Protein AF-A0A7C2HHW6-F1 (afdb_monomer)

Structure (mmCIF, N/CA/C/O backbone):
data_AF-A0A7C2HHW6-F1
#
_entry.id   AF-A0A7C2HHW6-F1
#
loop_
_atom_site.group_PDB
_atom_site.id
_atom_site.type_symbol
_atom_site.label_atom_id
_atom_site.label_alt_id
_atom_site.label_comp_id
_atom_site.label_asym_id
_atom_site.label_entity_id
_atom_site.label_seq_id
_atom_site.pdbx_PDB_ins_code
_atom_site.Cartn_x
_atom_site.Cartn_y
_atom_site.Cartn_z
_atom_site.occupancy
_atom_site.B_iso_or_equiv
_atom_site.auth_seq_id
_atom_site.auth_comp_id
_atom_site.auth_asym_id
_atom_site.auth_atom_id
_atom_site.pdbx_PDB_model_num
ATOM 1 N N . MET A 1 1 ? -15.141 -10.286 19.494 1.00 56.47 1 MET A N 1
ATOM 2 C CA . MET A 1 1 ? -15.358 -10.214 18.028 1.00 56.47 1 MET A CA 1
ATOM 3 C C . MET A 1 1 ? -14.326 -9.339 17.309 1.00 56.47 1 MET A C 1
ATOM 5 O O . MET A 1 1 ? -13.627 -9.863 16.457 1.00 56.47 1 MET A O 1
ATOM 9 N N . VAL A 1 2 ? -14.135 -8.065 17.682 1.00 60.06 2 VAL A N 1
ATOM 10 C CA . VAL A 1 2 ? -13.159 -7.149 17.030 1.00 60.06 2 VAL A CA 1
ATOM 11 C C . VAL A 1 2 ? -11.704 -7.675 16.950 1.00 60.06 2 VAL A C 1
ATOM 13 O O . VAL A 1 2 ? -11.084 -7.502 15.901 1.00 60.06 2 VAL A O 1
ATOM 16 N N . PRO A 1 3 ? -11.143 -8.365 17.970 1.00 63.84 3 PRO A N 1
ATOM 17 C CA . PRO A 1 3 ? -9.780 -8.906 17.885 1.00 63.84 3 PRO A CA 1
ATOM 18 C C . PRO A 1 3 ? -9.613 -9.988 16.808 1.00 63.84 3 PRO A C 1
ATOM 20 O O . PRO A 1 3 ? -8.599 -10.020 16.122 1.00 63.84 3 PRO A O 1
ATOM 23 N N . ALA A 1 4 ? -10.624 -10.840 16.615 1.00 68.94 4 ALA A N 1
ATOM 24 C CA . ALA A 1 4 ? -10.582 -11.908 15.618 1.00 68.94 4 ALA A CA 1
ATOM 25 C C . ALA A 1 4 ? -10.639 -11.352 14.185 1.00 68.94 4 ALA A C 1
ATOM 27 O O . ALA A 1 4 ? -9.888 -11.798 13.325 1.00 68.94 4 ALA A O 1
ATOM 28 N N . ILE A 1 5 ? -11.469 -10.329 13.946 1.00 69.19 5 ILE A N 1
ATOM 29 C CA . ILE A 1 5 ? -11.566 -9.644 12.645 1.00 69.19 5 ILE A CA 1
ATOM 30 C C . ILE A 1 5 ? -10.237 -8.963 12.298 1.00 69.19 5 ILE A C 1
ATOM 32 O O . ILE A 1 5 ? -9.735 -9.110 11.189 1.00 69.19 5 ILE A O 1
ATOM 36 N N . ALA A 1 6 ? -9.624 -8.285 13.269 1.00 67.50 6 ALA A N 1
ATOM 37 C CA . ALA A 1 6 ? -8.304 -7.686 13.111 1.00 67.50 6 ALA A CA 1
ATOM 38 C C . ALA A 1 6 ? -7.226 -8.728 12.748 1.00 67.50 6 ALA A C 1
ATOM 40 O O . ALA A 1 6 ? -6.470 -8.535 11.798 1.00 67.50 6 ALA A O 1
ATOM 41 N N . LEU A 1 7 ? -7.176 -9.865 13.446 1.00 72.25 7 LEU A N 1
ATOM 42 C CA . LEU A 1 7 ? -6.210 -10.926 13.140 1.00 72.25 7 LEU A CA 1
ATOM 43 C C . LEU A 1 7 ? -6.440 -11.553 11.758 1.00 72.25 7 LEU A C 1
ATOM 45 O O . LEU A 1 7 ? -5.475 -11.795 11.034 1.00 72.25 7 LEU A O 1
ATOM 49 N N . LEU A 1 8 ? -7.700 -11.754 11.356 1.00 78.19 8 LEU A N 1
ATOM 50 C CA . LEU A 1 8 ? -8.052 -12.192 10.000 1.00 78.19 8 LEU A CA 1
ATOM 51 C C . LEU A 1 8 ? -7.567 -11.195 8.942 1.00 78.19 8 LEU A C 1
ATOM 53 O O . LEU A 1 8 ? -7.078 -11.596 7.885 1.00 78.19 8 LEU A O 1
ATOM 57 N N . PHE A 1 9 ? -7.654 -9.901 9.242 1.00 75.62 9 PHE A N 1
ATOM 58 C CA . PHE A 1 9 ? -7.186 -8.838 8.363 1.00 75.62 9 PHE A CA 1
ATOM 59 C C . PHE A 1 9 ? -5.655 -8.855 8.227 1.00 75.62 9 PHE A C 1
ATOM 61 O O . PHE A 1 9 ? -5.123 -8.903 7.116 1.00 75.62 9 PHE A O 1
ATOM 68 N N . ALA A 1 10 ? -4.921 -8.938 9.339 1.00 73.94 10 ALA A N 1
ATOM 69 C CA . ALA A 1 10 ? -3.469 -9.118 9.284 1.00 73.94 10 ALA A CA 1
ATOM 70 C C . ALA A 1 10 ? -3.083 -10.378 8.491 1.00 73.94 10 ALA A C 1
ATOM 72 O O . ALA A 1 10 ? -2.209 -10.322 7.623 1.00 73.94 10 ALA A O 1
ATOM 73 N N . PHE A 1 11 ? -3.775 -11.496 8.725 1.00 83.94 11 PHE A N 1
ATOM 74 C CA . PHE A 1 11 ? -3.531 -12.739 8.001 1.00 83.94 11 PHE A CA 1
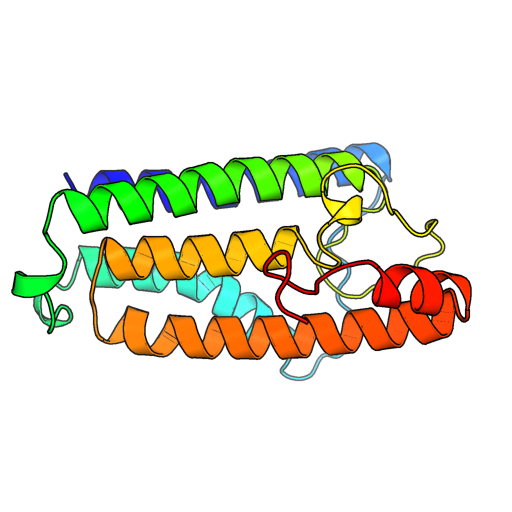ATOM 75 C C . PHE A 1 11 ? -3.748 -12.586 6.492 1.00 83.94 11 PHE A C 1
ATOM 77 O O . PHE A 1 11 ? -2.885 -12.995 5.720 1.00 83.94 11 PHE A O 1
ATOM 84 N N . GLY A 1 12 ? -4.846 -11.959 6.055 1.00 83.19 12 GLY A N 1
ATOM 85 C CA . GLY A 1 12 ? -5.140 -11.744 4.635 1.00 83.19 12 GLY A CA 1
ATOM 86 C C . GLY A 1 12 ? -4.041 -10.960 3.911 1.00 83.19 12 GLY A C 1
ATOM 87 O O . GLY A 1 12 ? -3.566 -11.386 2.855 1.00 83.19 12 GLY A O 1
ATOM 88 N N . PHE A 1 13 ? -3.574 -9.867 4.519 1.00 82.62 13 PHE A N 1
ATOM 89 C CA . PHE A 1 13 ? -2.465 -9.060 4.005 1.00 82.62 13 PHE A CA 1
ATOM 90 C C . PHE A 1 13 ? -1.170 -9.874 3.829 1.00 82.62 13 PHE A C 1
ATOM 92 O O . PHE A 1 13 ? -0.549 -9.869 2.754 1.00 82.62 13 PHE A O 1
ATOM 99 N N . TYR A 1 14 ? -0.756 -10.601 4.874 1.00 84.44 14 TYR A N 1
ATOM 100 C CA . TYR A 1 14 ? 0.468 -11.403 4.825 1.00 84.44 14 TYR A CA 1
ATOM 101 C C . TYR A 1 14 ? 0.329 -12.600 3.893 1.00 84.44 14 TYR A C 1
ATOM 103 O O . TYR A 1 14 ? 1.268 -12.904 3.161 1.00 84.44 14 TYR A O 1
ATOM 111 N N . ALA A 1 15 ? -0.837 -13.243 3.850 1.00 88.75 15 ALA A N 1
ATOM 112 C CA . ALA A 1 15 ? -1.102 -14.360 2.955 1.00 88.75 15 ALA A CA 1
ATOM 113 C C . ALA A 1 15 ? -0.949 -13.943 1.487 1.00 88.75 15 ALA A C 1
ATOM 115 O O . ALA A 1 15 ? -0.274 -14.644 0.728 1.00 88.75 15 ALA A O 1
ATOM 116 N N . VAL A 1 16 ? -1.499 -12.787 1.087 1.00 89.62 16 VAL A N 1
ATOM 117 C CA . VAL A 1 16 ? -1.325 -12.243 -0.272 1.00 89.62 16 VAL A CA 1
ATOM 118 C C . VAL A 1 16 ? 0.149 -11.955 -0.553 1.00 89.62 16 VAL A C 1
ATOM 120 O O . VAL A 1 16 ? 0.673 -12.400 -1.574 1.00 89.62 16 VAL A O 1
ATOM 123 N N . THR A 1 17 ? 0.840 -11.283 0.370 1.00 86.81 17 THR A N 1
ATOM 124 C CA . THR A 1 17 ? 2.249 -10.889 0.200 1.00 86.81 17 THR A CA 1
ATOM 125 C C . THR A 1 17 ? 3.184 -12.100 0.114 1.00 86.81 17 THR A C 1
ATOM 127 O O . THR A 1 17 ? 4.000 -12.203 -0.800 1.00 86.81 17 THR A O 1
ATOM 130 N N . VAL A 1 18 ? 3.044 -13.069 1.020 1.00 89.44 18 VAL A N 1
ATOM 131 C CA . VAL A 1 18 ? 3.853 -14.297 1.033 1.00 89.44 18 VAL A CA 1
ATOM 132 C C . VAL A 1 18 ? 3.567 -15.147 -0.203 1.00 89.44 18 VAL A C 1
ATOM 134 O O . VAL A 1 18 ? 4.500 -15.661 -0.825 1.00 89.44 18 VAL A O 1
ATOM 137 N N . SER A 1 19 ? 2.298 -15.268 -0.604 1.00 90.62 19 SER A N 1
ATOM 138 C CA . SER A 1 19 ? 1.920 -15.990 -1.826 1.00 90.62 19 SER A CA 1
ATOM 139 C C . SER A 1 19 ? 2.508 -15.331 -3.072 1.00 90.62 19 SER A C 1
ATOM 141 O O . SER A 1 19 ? 3.007 -16.030 -3.953 1.00 90.62 19 SER A O 1
ATOM 143 N N . ALA A 1 20 ? 2.512 -13.996 -3.123 1.00 90.12 20 ALA A N 1
ATOM 144 C CA . ALA A 1 20 ? 3.130 -13.220 -4.190 1.00 90.12 20 ALA A CA 1
ATOM 145 C C . ALA A 1 20 ? 4.635 -13.477 -4.282 1.00 90.12 20 ALA A C 1
ATOM 147 O O . ALA A 1 20 ? 5.128 -13.856 -5.340 1.00 90.12 20 ALA A O 1
ATOM 148 N N . VAL A 1 21 ? 5.350 -13.363 -3.159 1.00 89.62 21 VAL A N 1
ATOM 149 C CA . VAL A 1 21 ? 6.797 -13.608 -3.096 1.00 89.62 21 VAL A CA 1
ATOM 150 C C . VAL A 1 21 ? 7.130 -15.031 -3.544 1.00 89.62 21 VAL A C 1
ATOM 152 O O . VAL A 1 21 ? 8.026 -15.224 -4.367 1.00 89.62 21 VAL A O 1
ATOM 155 N N . ARG A 1 22 ? 6.388 -16.037 -3.057 1.00 90.88 22 ARG A N 1
ATOM 156 C CA . ARG A 1 22 ? 6.578 -17.442 -3.454 1.00 90.88 22 ARG A CA 1
ATOM 157 C C . ARG A 1 22 ? 6.319 -17.650 -4.945 1.00 90.88 22 ARG A C 1
ATOM 159 O O . ARG A 1 22 ? 7.116 -18.312 -5.606 1.00 90.88 22 ARG A O 1
ATOM 166 N N . ARG A 1 23 ? 5.229 -17.087 -5.476 1.00 93.06 23 ARG A N 1
ATOM 167 C CA . ARG A 1 23 ? 4.877 -17.175 -6.899 1.00 93.06 23 ARG A CA 1
ATOM 168 C C . ARG A 1 23 ? 5.948 -16.523 -7.765 1.00 93.06 23 ARG A C 1
ATOM 170 O O . ARG A 1 23 ? 6.453 -17.172 -8.671 1.00 93.06 23 ARG A O 1
ATOM 177 N N . THR A 1 24 ? 6.321 -15.280 -7.479 1.00 89.06 24 THR A N 1
ATOM 178 C CA . THR A 1 24 ? 7.305 -14.562 -8.290 1.00 89.06 24 THR A CA 1
ATOM 179 C C . THR A 1 24 ? 8.665 -15.243 -8.219 1.00 89.06 24 THR A C 1
ATOM 181 O O . THR A 1 24 ? 9.258 -15.464 -9.267 1.00 89.06 24 THR A O 1
ATOM 184 N N . ARG A 1 25 ? 9.107 -15.713 -7.041 1.00 90.50 25 ARG A N 1
ATOM 185 C CA . ARG A 1 25 ? 10.345 -16.504 -6.912 1.00 90.50 25 ARG A CA 1
ATOM 186 C C . ARG A 1 25 ? 10.348 -17.750 -7.804 1.00 90.50 25 ARG A C 1
ATOM 188 O O . ARG A 1 25 ? 11.375 -18.050 -8.401 1.00 90.50 25 ARG A O 1
ATOM 195 N N . ARG A 1 26 ? 9.212 -18.453 -7.920 1.00 91.75 26 ARG A N 1
ATOM 196 C CA . ARG A 1 26 ? 9.063 -19.599 -8.838 1.00 91.75 26 ARG A CA 1
ATOM 197 C C . ARG A 1 26 ? 9.134 -19.189 -10.313 1.00 91.75 26 ARG A C 1
ATOM 199 O O . ARG A 1 26 ? 9.642 -19.962 -11.109 1.00 91.75 26 ARG A O 1
ATOM 206 N N . LEU A 1 27 ? 8.643 -17.999 -10.668 1.00 89.56 27 LEU A N 1
ATOM 207 C CA . LEU A 1 27 ? 8.648 -17.495 -12.047 1.00 89.56 27 LEU A CA 1
ATOM 208 C C . LEU A 1 27 ? 10.022 -16.977 -12.495 1.00 89.56 27 LEU A C 1
ATOM 210 O O . LEU A 1 27 ? 10.389 -17.177 -13.645 1.00 89.56 27 LEU A O 1
ATOM 214 N N . ILE A 1 28 ? 10.763 -16.298 -11.611 1.00 88.56 28 ILE A N 1
ATOM 215 C CA . ILE A 1 28 ? 12.014 -15.603 -11.974 1.00 88.56 28 ILE A CA 1
ATOM 216 C C . ILE A 1 28 ? 13.290 -16.320 -11.508 1.00 88.56 28 ILE A C 1
ATOM 218 O O . ILE A 1 28 ? 14.386 -15.850 -11.797 1.00 88.56 28 ILE A O 1
ATOM 222 N N . GLY A 1 29 ? 13.179 -17.397 -10.721 1.00 88.56 29 GLY A N 1
ATOM 223 C CA . GLY A 1 29 ? 14.321 -18.173 -10.212 1.00 88.56 29 GLY A CA 1
ATOM 224 C C . GLY A 1 29 ? 15.165 -17.489 -9.123 1.00 88.56 29 GLY A C 1
ATOM 225 O O . GLY A 1 29 ? 16.094 -18.092 -8.596 1.00 88.56 29 GLY A O 1
ATOM 226 N N . ARG A 1 30 ? 14.840 -16.250 -8.734 1.00 86.69 30 ARG A N 1
ATOM 227 C CA . ARG A 1 30 ? 15.539 -15.454 -7.706 1.00 86.69 30 ARG A CA 1
ATOM 228 C C . ARG A 1 30 ? 14.568 -14.784 -6.733 1.00 86.69 30 ARG A C 1
ATOM 230 O O . ARG A 1 30 ? 13.357 -14.787 -6.948 1.00 86.69 30 ARG A O 1
ATOM 237 N N . SER A 1 31 ? 15.086 -14.220 -5.640 1.00 85.31 31 SER A N 1
ATOM 238 C CA . SER A 1 31 ? 14.258 -13.477 -4.682 1.00 85.31 31 SER A CA 1
ATOM 239 C C . SER A 1 31 ? 13.668 -12.215 -5.335 1.00 85.31 31 SER A C 1
ATOM 241 O O . SER A 1 31 ? 14.438 -11.406 -5.853 1.00 85.31 31 SER A O 1
ATOM 243 N N . PRO A 1 32 ? 12.336 -12.004 -5.295 1.00 83.88 32 PRO A N 1
ATOM 244 C CA . PRO A 1 32 ? 11.723 -10.745 -5.729 1.00 83.88 32 PRO A CA 1
ATOM 245 C C . PRO A 1 32 ? 11.907 -9.627 -4.696 1.00 83.88 32 PRO A C 1
ATOM 247 O O . PRO A 1 32 ? 11.592 -8.470 -4.958 1.00 83.88 32 PRO A O 1
ATOM 250 N N . ILE A 1 33 ? 12.398 -9.965 -3.507 1.00 83.75 33 ILE A N 1
ATOM 251 C CA . ILE A 1 33 ? 12.755 -8.997 -2.483 1.00 83.75 33 ILE A CA 1
ATOM 252 C C . ILE A 1 33 ? 14.121 -8.440 -2.870 1.00 83.75 33 ILE A C 1
ATOM 254 O O . ILE A 1 33 ? 15.135 -9.121 -2.704 1.00 83.75 33 ILE A O 1
ATOM 258 N N . VAL A 1 34 ? 14.114 -7.238 -3.440 1.00 76.19 34 VAL A N 1
ATOM 259 C CA . VAL A 1 34 ? 15.315 -6.537 -3.883 1.00 76.19 34 VAL A CA 1
ATOM 260 C C . VAL A 1 34 ? 15.428 -5.273 -3.064 1.00 76.19 34 VAL A C 1
ATOM 262 O O . VAL A 1 34 ? 14.799 -4.254 -3.334 1.00 76.19 34 VAL A O 1
ATOM 265 N N . PHE A 1 35 ? 16.244 -5.372 -2.028 1.00 64.25 35 PHE A N 1
ATOM 266 C CA . PHE A 1 35 ? 16.708 -4.205 -1.314 1.00 64.25 35 PHE A CA 1
ATOM 267 C C . PHE A 1 35 ? 17.968 -3.728 -2.023 1.00 64.25 35 PHE A C 1
ATOM 269 O O . PHE A 1 35 ? 18.903 -4.509 -2.212 1.00 64.25 35 PHE A O 1
ATOM 276 N N . VAL A 1 36 ? 18.005 -2.454 -2.419 1.00 54.31 36 VAL A N 1
ATOM 277 C CA . VAL A 1 36 ? 19.294 -1.804 -2.669 1.00 54.31 36 VAL A CA 1
ATOM 278 C C . VAL A 1 36 ? 20.148 -2.058 -1.422 1.00 54.31 36 VAL A C 1
ATOM 280 O O . VAL A 1 36 ? 19.628 -1.880 -0.316 1.00 54.31 36 VAL A O 1
ATOM 283 N N . PRO A 1 37 ? 21.421 -2.471 -1.543 1.00 47.81 37 PRO A N 1
ATOM 284 C CA . PRO A 1 37 ? 22.328 -2.548 -0.409 1.00 47.81 37 PRO A CA 1
ATOM 285 C C . PRO A 1 37 ? 22.702 -1.131 0.061 1.00 47.81 37 PRO A C 1
ATOM 287 O O . PRO A 1 37 ? 23.863 -0.747 0.082 1.00 47.81 37 PRO A O 1
ATOM 290 N N . SER A 1 38 ? 21.723 -0.315 0.452 1.00 46.47 38 SER A N 1
ATOM 291 C CA . SER A 1 38 ? 21.961 0.773 1.384 1.00 46.47 38 SER A CA 1
ATOM 292 C C . SER A 1 38 ? 21.838 0.163 2.778 1.00 46.47 38 SER A C 1
ATOM 294 O O . SER A 1 38 ? 20.771 0.098 3.383 1.00 46.47 38 SER A O 1
ATOM 296 N N . GLY A 1 39 ? 22.958 -0.315 3.320 1.00 48.66 39 GLY A N 1
ATOM 297 C CA . GLY A 1 39 ? 23.056 -0.780 4.710 1.00 48.66 39 GLY A CA 1
ATOM 298 C C . GLY A 1 39 ? 22.697 0.277 5.774 1.00 48.66 39 GLY A C 1
ATOM 299 O O . GLY A 1 39 ? 22.892 0.038 6.962 1.00 48.66 39 GLY A O 1
ATOM 300 N N . GLY A 1 40 ? 22.170 1.441 5.391 1.00 67.81 40 GLY A N 1
ATOM 301 C CA . GLY A 1 40 ? 21.826 2.549 6.268 1.00 67.81 40 GLY A CA 1
ATOM 302 C C . GLY A 1 40 ? 20.317 2.714 6.389 1.00 67.81 40 GLY A C 1
ATOM 303 O O . GLY A 1 40 ? 19.670 3.118 5.437 1.00 67.81 40 GLY A O 1
ATOM 304 N N . VAL A 1 41 ? 19.779 2.440 7.580 1.00 67.19 41 VAL A N 1
ATOM 305 C CA . VAL A 1 41 ? 18.532 2.996 8.156 1.00 67.19 41 VAL A CA 1
ATOM 306 C C . VAL A 1 41 ? 17.210 2.785 7.390 1.00 67.19 41 VAL A C 1
ATOM 308 O O . VAL A 1 41 ? 16.268 2.268 7.985 1.00 67.19 41 VAL A O 1
ATOM 311 N N . GLU A 1 42 ? 17.093 3.122 6.107 1.00 67.75 42 GLU A N 1
ATOM 312 C CA . GLU A 1 42 ? 15.846 3.064 5.327 1.00 67.75 42 GLU A CA 1
ATOM 313 C C . GLU A 1 42 ? 15.264 1.649 5.213 1.00 67.75 42 GLU A C 1
ATOM 315 O O . GLU A 1 42 ? 14.046 1.458 5.313 1.00 67.75 42 GLU A O 1
ATOM 320 N N . MET A 1 43 ? 16.130 0.643 5.047 1.00 64.25 43 MET A N 1
ATOM 321 C CA . MET A 1 43 ? 15.725 -0.765 5.022 1.00 64.25 43 MET A CA 1
ATOM 322 C C . MET A 1 43 ? 15.164 -1.197 6.379 1.00 64.25 43 MET A C 1
ATOM 324 O O . MET A 1 43 ? 14.081 -1.781 6.450 1.00 64.25 43 MET A O 1
ATOM 328 N N . LYS A 1 44 ? 15.874 -0.859 7.463 1.00 69.94 44 LYS A N 1
ATOM 329 C CA . LYS A 1 44 ? 15.444 -1.158 8.835 1.00 69.94 44 LYS A CA 1
ATOM 330 C C . LYS A 1 44 ? 14.120 -0.464 9.145 1.00 69.94 44 LYS A C 1
ATOM 332 O O . LYS A 1 44 ? 13.240 -1.093 9.715 1.00 69.94 44 LYS A O 1
ATOM 337 N N . LEU A 1 45 ? 13.946 0.780 8.699 1.00 73.00 45 LEU A N 1
ATOM 338 C CA . LEU A 1 45 ? 12.720 1.552 8.884 1.00 73.00 45 LEU A CA 1
ATOM 339 C C . LEU A 1 45 ? 11.532 0.953 8.119 1.00 73.00 45 LEU A C 1
ATOM 341 O O . LEU A 1 45 ? 10.438 0.842 8.664 1.00 73.00 45 LEU A O 1
ATOM 345 N N . SER A 1 46 ? 11.742 0.526 6.872 1.00 68.31 46 SER A N 1
ATOM 346 C CA . SER A 1 46 ? 10.677 -0.068 6.049 1.00 68.31 46 SER A CA 1
ATOM 347 C C . SER A 1 46 ? 10.242 -1.433 6.589 1.00 68.31 46 SER A C 1
ATOM 349 O O . SER A 1 46 ? 9.045 -1.700 6.697 1.00 68.31 46 SER A O 1
ATOM 351 N N . ALA A 1 47 ? 11.203 -2.270 6.995 1.00 70.06 47 ALA A N 1
ATOM 352 C CA . ALA A 1 47 ? 10.921 -3.538 7.662 1.00 70.06 47 ALA A CA 1
ATOM 353 C C . ALA A 1 47 ? 10.239 -3.321 9.022 1.00 70.06 47 ALA A C 1
ATOM 355 O O . ALA A 1 47 ? 9.248 -3.983 9.319 1.00 70.06 47 ALA A O 1
ATOM 356 N N . ALA A 1 48 ? 10.715 -2.356 9.816 1.00 76.44 48 ALA A N 1
ATOM 357 C CA . ALA A 1 48 ? 10.115 -2.007 11.098 1.00 76.44 48 ALA A CA 1
ATOM 358 C C . ALA A 1 48 ? 8.661 -1.559 10.937 1.00 76.44 48 ALA A C 1
ATOM 360 O O . ALA A 1 48 ? 7.821 -2.021 11.693 1.00 76.44 48 ALA A O 1
ATOM 361 N N . LEU A 1 49 ? 8.329 -0.736 9.938 1.00 73.06 49 LEU A N 1
ATOM 362 C CA . LEU A 1 49 ? 6.948 -0.301 9.701 1.00 73.06 49 LEU A CA 1
ATOM 363 C C . LEU A 1 49 ? 6.050 -1.435 9.186 1.00 73.06 49 LEU A C 1
ATOM 365 O O . LEU A 1 49 ? 4.918 -1.567 9.650 1.00 73.06 49 LEU A O 1
ATOM 369 N N . MET A 1 50 ? 6.566 -2.302 8.306 1.00 70.62 50 MET A N 1
ATOM 370 C CA . MET A 1 50 ? 5.853 -3.516 7.892 1.00 70.62 50 MET A CA 1
ATOM 371 C C . MET A 1 50 ? 5.557 -4.445 9.074 1.00 70.62 50 MET A C 1
ATOM 373 O O . MET A 1 50 ? 4.490 -5.047 9.108 1.00 70.62 50 MET A O 1
ATOM 377 N N . LEU A 1 51 ? 6.478 -4.566 10.034 1.00 75.75 51 LEU A N 1
ATOM 378 C CA . LEU A 1 51 ? 6.289 -5.353 11.258 1.00 75.75 51 LEU A CA 1
ATOM 379 C C . LEU A 1 51 ? 5.492 -4.596 12.333 1.00 75.75 51 LEU A C 1
ATOM 381 O O . LEU A 1 51 ? 4.841 -5.221 13.168 1.00 75.75 51 LEU A O 1
ATOM 385 N N . ALA A 1 52 ? 5.487 -3.263 12.295 1.00 79.88 52 ALA A N 1
ATOM 386 C CA . ALA A 1 52 ? 4.733 -2.431 13.222 1.00 79.88 52 ALA A CA 1
ATOM 387 C C . ALA A 1 52 ? 3.229 -2.619 13.030 1.00 79.88 52 ALA A C 1
ATOM 389 O O . ALA A 1 52 ? 2.502 -2.589 14.012 1.00 79.88 52 ALA A O 1
ATOM 390 N N . PHE A 1 53 ? 2.752 -2.866 11.805 1.00 81.06 53 PHE A N 1
ATOM 391 C CA . PHE A 1 53 ? 1.328 -3.103 11.555 1.00 81.06 53 PHE A CA 1
ATOM 392 C C . PHE A 1 53 ? 0.749 -4.263 12.394 1.00 81.06 53 PHE A C 1
ATOM 394 O O . PHE A 1 53 ? -0.147 -4.005 13.200 1.00 81.06 53 PHE A O 1
ATOM 401 N N . PRO A 1 54 ? 1.245 -5.515 12.306 1.00 77.56 54 PRO A N 1
ATOM 402 C CA . PRO A 1 54 ? 0.738 -6.604 13.138 1.00 77.56 54 PRO A CA 1
ATOM 403 C C . PRO A 1 54 ? 1.088 -6.420 14.614 1.00 77.56 54 PRO A C 1
ATOM 405 O O . PRO A 1 54 ? 0.280 -6.786 15.461 1.00 77.56 54 PRO A O 1
ATOM 408 N N . ALA A 1 55 ? 2.249 -5.842 14.943 1.00 82.19 55 ALA A N 1
ATOM 409 C CA . ALA A 1 55 ? 2.640 -5.620 16.333 1.00 82.19 55 ALA A CA 1
ATOM 410 C C . ALA A 1 55 ? 1.695 -4.634 17.035 1.00 82.19 55 ALA A C 1
ATOM 412 O O . ALA A 1 55 ? 1.208 -4.923 18.124 1.00 82.19 55 ALA A O 1
ATOM 413 N N . VAL A 1 56 ? 1.372 -3.508 16.391 1.00 82.62 56 VAL A N 1
ATOM 414 C CA . VAL A 1 56 ? 0.418 -2.513 16.902 1.00 82.62 56 VAL A CA 1
ATOM 415 C C . VAL A 1 56 ? -0.994 -3.080 16.934 1.00 82.62 56 VAL A C 1
ATOM 417 O O . VAL A 1 56 ? -1.728 -2.799 17.881 1.00 82.62 56 VAL A O 1
ATOM 420 N N . LEU A 1 57 ? -1.369 -3.908 15.957 1.00 79.19 57 LEU A N 1
ATOM 421 C CA . LEU A 1 57 ? -2.662 -4.585 15.954 1.00 79.19 57 LEU A CA 1
ATOM 422 C C . LEU A 1 57 ? -2.799 -5.534 17.150 1.00 79.19 57 LEU A C 1
ATOM 424 O O . LEU A 1 57 ? -3.774 -5.456 17.891 1.00 79.19 57 LEU A O 1
ATOM 428 N N . VAL A 1 58 ? -1.795 -6.379 17.399 1.00 79.06 58 VAL A N 1
ATOM 429 C CA . VAL A 1 58 ? -1.771 -7.288 18.553 1.00 79.06 58 VAL A CA 1
ATOM 430 C C . VAL A 1 58 ? -1.711 -6.499 19.864 1.00 79.06 58 VAL A C 1
ATOM 432 O O . VAL A 1 58 ? -2.544 -6.719 20.742 1.00 79.06 58 VAL A O 1
ATOM 435 N N . ALA A 1 59 ? -0.816 -5.518 19.992 1.00 79.12 59 ALA A N 1
ATOM 436 C CA . ALA A 1 59 ? -0.718 -4.678 21.187 1.00 79.12 59 ALA A CA 1
ATOM 437 C C . ALA A 1 59 ? -2.038 -3.950 21.484 1.00 79.12 59 ALA A C 1
ATOM 439 O O . ALA A 1 59 ? -2.516 -3.970 22.614 1.00 79.12 59 ALA A O 1
ATOM 440 N N . SER A 1 60 ? -2.692 -3.394 20.460 1.00 74.88 60 SER A N 1
ATOM 441 C CA . SER A 1 60 ? -3.999 -2.743 20.598 1.00 74.88 60 SER A CA 1
ATOM 442 C C . SER A 1 60 ? -5.107 -3.740 20.964 1.00 74.88 60 SER A C 1
ATOM 444 O O . SER A 1 60 ? -6.059 -3.356 21.650 1.00 74.88 60 SER A O 1
ATOM 446 N N . THR A 1 61 ? -5.005 -5.022 20.575 1.00 73.94 61 THR A N 1
ATOM 447 C CA . THR A 1 61 ? -5.922 -6.072 21.061 1.00 73.94 61 THR A CA 1
ATOM 448 C C . THR A 1 61 ? -5.709 -6.429 22.529 1.00 73.94 61 THR A C 1
ATOM 450 O O . THR A 1 61 ? -6.705 -6.569 23.239 1.00 73.94 61 THR A O 1
ATOM 453 N N . LEU A 1 62 ? -4.451 -6.539 22.968 1.00 76.00 62 LEU A N 1
ATOM 454 C CA . LEU A 1 62 ? -4.063 -7.045 24.288 1.00 76.00 62 LEU A CA 1
ATOM 455 C C . LEU A 1 62 ? -4.037 -5.972 25.385 1.00 76.00 62 LEU A C 1
ATOM 457 O O . LEU A 1 62 ? -4.181 -6.318 26.551 1.00 76.00 62 LEU A O 1
ATOM 461 N N . LEU A 1 63 ? -3.871 -4.694 25.026 1.00 74.88 63 LEU A N 1
ATOM 462 C CA . LEU A 1 63 ? -3.783 -3.565 25.957 1.00 74.88 63 LEU A CA 1
ATOM 463 C C . LEU A 1 63 ? -4.983 -2.617 25.750 1.00 74.88 63 LEU A C 1
ATOM 465 O O . LEU A 1 63 ? -4.909 -1.676 24.951 1.00 74.88 63 LEU A O 1
ATOM 469 N N . PRO A 1 64 ? -6.124 -2.848 26.432 1.00 64.94 64 PRO A N 1
ATOM 470 C CA . PRO A 1 64 ? -7.339 -2.053 26.247 1.00 64.94 64 PRO A CA 1
ATOM 471 C C . PRO A 1 64 ? -7.166 -0.584 26.654 1.00 64.94 64 PRO A C 1
ATOM 473 O O . PRO A 1 64 ? -7.828 0.276 26.073 1.00 64.94 64 PRO A O 1
ATOM 476 N N . GLU A 1 65 ? -6.253 -0.312 27.592 1.00 63.28 65 GLU A N 1
ATOM 477 C CA . GLU A 1 65 ? -5.941 1.012 28.155 1.00 63.28 65 GLU A CA 1
ATOM 478 C C . GLU A 1 65 ? -5.357 1.998 27.131 1.00 63.28 65 GLU A C 1
ATOM 480 O O . GLU A 1 65 ? -5.345 3.205 27.343 1.00 63.28 65 GLU A O 1
ATOM 485 N N . VAL A 1 66 ? -4.892 1.512 25.975 1.00 61.66 66 VAL A N 1
ATOM 486 C CA . VAL A 1 66 ? -4.302 2.348 24.911 1.00 61.66 66 VAL A CA 1
ATOM 487 C C . VAL A 1 66 ? -5.362 2.836 23.907 1.00 61.66 66 VAL A C 1
ATOM 489 O O . VAL A 1 66 ? -5.063 3.523 22.926 1.00 61.66 66 VAL A O 1
ATOM 492 N N . ARG A 1 67 ? -6.641 2.514 24.148 1.00 62.69 67 ARG A N 1
ATOM 493 C CA . ARG A 1 67 ? -7.772 2.820 23.259 1.00 62.69 67 ARG A CA 1
ATOM 494 C C . ARG A 1 67 ? -8.554 4.061 23.706 1.00 62.69 67 ARG A C 1
ATOM 496 O O . ARG A 1 67 ? -9.737 3.978 24.034 1.00 62.69 67 ARG A O 1
ATOM 503 N N . TRP A 1 68 ? -7.899 5.219 23.680 1.00 61.69 68 TRP A N 1
ATOM 504 C CA . TRP A 1 68 ? -8.404 6.493 24.221 1.00 61.69 68 TRP A CA 1
ATOM 505 C C . TRP A 1 68 ? -9.613 7.080 23.445 1.00 61.69 68 TRP A C 1
ATOM 507 O O . TRP A 1 68 ? -10.140 8.118 23.825 1.00 61.69 68 TRP A O 1
ATOM 517 N N . PHE A 1 69 ? -10.112 6.395 22.401 1.00 59.50 69 PHE A N 1
ATOM 518 C CA . PHE A 1 69 ? -11.208 6.843 21.522 1.00 59.50 69 PHE A CA 1
ATOM 519 C C . PHE A 1 69 ? -12.373 5.833 21.378 1.00 59.50 69 PHE A C 1
ATOM 521 O O . PHE A 1 69 ? -13.191 5.943 20.460 1.00 59.50 69 PHE A O 1
ATOM 528 N N . ARG A 1 70 ? -12.468 4.823 22.262 1.00 58.59 70 ARG A N 1
ATOM 529 C CA . ARG A 1 70 ? -13.455 3.719 22.155 1.00 58.59 70 ARG A CA 1
ATOM 530 C C . ARG A 1 70 ? -14.925 4.125 21.945 1.00 58.59 70 ARG A C 1
ATOM 532 O O . ARG A 1 70 ? -15.560 3.447 21.143 1.00 58.59 70 ARG A O 1
ATOM 539 N N . PRO A 1 71 ? -15.495 5.152 22.603 1.00 57.56 71 PRO A N 1
ATOM 540 C CA . PRO A 1 71 ? -16.946 5.360 22.546 1.00 57.56 71 PRO A CA 1
ATOM 541 C C . PRO A 1 71 ? -17.465 5.842 21.181 1.00 57.56 71 PRO A C 1
ATOM 543 O O . PRO A 1 71 ? -18.597 5.541 20.823 1.00 57.56 71 PRO A O 1
ATOM 546 N N . VAL A 1 72 ? -16.650 6.561 20.397 1.00 57.34 72 VAL A N 1
ATOM 547 C CA . VAL A 1 72 ? -17.105 7.250 19.167 1.00 57.34 72 VAL A CA 1
ATOM 548 C C . VAL A 1 72 ? -16.967 6.377 17.913 1.00 57.34 72 VAL A C 1
ATOM 550 O O . VAL A 1 72 ? -17.800 6.437 17.012 1.00 57.34 72 VAL A O 1
ATOM 553 N N . MET A 1 73 ? -15.939 5.527 17.849 1.00 59.94 73 MET A N 1
ATOM 554 C CA . MET A 1 73 ? -15.599 4.752 16.644 1.00 59.94 73 MET A CA 1
ATOM 555 C C . MET A 1 73 ? -16.096 3.293 16.658 1.00 59.94 73 MET A C 1
ATOM 557 O O . MET A 1 73 ? -15.829 2.544 15.726 1.00 59.94 73 MET A O 1
ATOM 561 N N . GLN A 1 74 ? -16.869 2.877 17.669 1.00 67.00 74 GLN A N 1
ATOM 562 C CA . GLN A 1 74 ? -17.487 1.539 17.728 1.00 67.00 74 GLN A CA 1
ATOM 563 C C . GLN A 1 74 ? -18.864 1.448 17.046 1.00 67.00 74 GLN A C 1
ATOM 565 O O . GLN A 1 74 ? -19.577 0.460 17.224 1.00 67.00 74 GLN A O 1
ATOM 570 N N . SER A 1 75 ? -19.255 2.447 16.249 1.00 79.25 75 SER A N 1
ATOM 571 C CA . SER A 1 75 ? -20.520 2.375 15.519 1.00 79.25 75 SER A CA 1
ATOM 572 C C . SER A 1 75 ? -20.478 1.282 14.432 1.00 79.25 75 SER A C 1
ATOM 574 O O . SER A 1 75 ? -19.420 1.018 13.838 1.00 79.25 75 SER A O 1
ATOM 576 N N . PRO A 1 76 ? -21.626 0.658 14.106 1.00 83.50 76 PRO A N 1
ATOM 577 C CA . PRO A 1 76 ? -21.719 -0.271 12.980 1.00 83.50 76 PRO A CA 1
ATOM 578 C C . PRO A 1 76 ? -21.244 0.351 11.660 1.00 83.50 76 PRO A C 1
ATOM 580 O O . PRO A 1 76 ? -20.646 -0.338 10.837 1.00 83.50 76 PRO A O 1
ATOM 583 N N . ALA A 1 77 ? -21.438 1.664 11.485 1.00 86.75 77 ALA A N 1
ATOM 584 C CA . ALA A 1 77 ? -20.988 2.395 10.306 1.00 86.75 77 ALA A CA 1
ATOM 585 C C . ALA A 1 77 ? -19.456 2.395 10.174 1.00 86.75 77 ALA A C 1
ATOM 587 O O . ALA A 1 77 ? -18.940 2.047 9.114 1.00 86.75 77 ALA A O 1
ATOM 588 N N . PHE A 1 78 ? -18.713 2.700 11.245 1.00 84.88 78 PHE A N 1
ATOM 589 C CA . PHE A 1 78 ? -17.244 2.653 11.211 1.00 84.88 78 PHE A CA 1
ATOM 590 C C . PHE A 1 78 ? -16.717 1.239 10.962 1.00 84.88 78 PHE A C 1
ATOM 592 O O . PHE A 1 78 ? -15.770 1.057 10.196 1.00 84.88 78 PHE A O 1
ATOM 599 N N . THR A 1 79 ? -17.373 0.231 11.541 1.00 84.69 79 THR A N 1
ATOM 600 C CA . THR A 1 79 ? -17.032 -1.177 11.293 1.00 84.69 79 THR A CA 1
ATOM 601 C C . THR A 1 79 ? -17.255 -1.554 9.825 1.00 84.69 79 THR A C 1
ATOM 603 O O . THR A 1 79 ? -16.394 -2.195 9.220 1.00 84.69 79 THR A O 1
ATOM 606 N N . ALA A 1 80 ? -18.369 -1.122 9.226 1.00 89.38 80 ALA A N 1
ATOM 607 C CA . ALA A 1 80 ? -18.664 -1.355 7.814 1.00 89.38 80 ALA A CA 1
ATOM 608 C C . ALA A 1 80 ? -17.647 -0.659 6.896 1.00 89.38 80 ALA A C 1
ATOM 610 O O . ALA A 1 80 ? -17.108 -1.294 5.989 1.00 89.38 80 ALA A O 1
ATOM 611 N N . VAL A 1 81 ? -17.316 0.609 7.167 1.00 91.88 81 VAL A N 1
ATOM 612 C CA . VAL A 1 81 ? -16.292 1.352 6.412 1.00 91.88 81 VAL A CA 1
ATOM 613 C C . VAL A 1 81 ? -14.937 0.652 6.501 1.00 91.88 81 VAL A C 1
ATOM 615 O O . VAL A 1 81 ? -14.285 0.448 5.478 1.00 91.88 81 VAL A O 1
ATOM 618 N N . ALA A 1 82 ? -14.525 0.221 7.693 1.00 89.69 82 ALA A N 1
ATOM 619 C CA . ALA A 1 82 ? -13.268 -0.495 7.864 1.00 89.69 82 ALA A CA 1
ATOM 620 C C . ALA A 1 82 ? -13.244 -1.834 7.113 1.00 89.69 82 ALA A C 1
ATOM 622 O O . ALA A 1 82 ? -12.236 -2.175 6.494 1.00 89.69 82 ALA A O 1
ATOM 623 N N . ALA A 1 83 ? -14.355 -2.577 7.118 1.00 89.44 83 ALA A N 1
ATOM 624 C CA . ALA A 1 83 ? -14.478 -3.821 6.365 1.00 89.44 83 ALA A CA 1
ATOM 625 C C . ALA A 1 83 ? -14.384 -3.587 4.849 1.00 89.44 83 ALA A C 1
ATOM 627 O O . ALA A 1 83 ? -13.673 -4.324 4.166 1.00 89.44 83 ALA A O 1
ATOM 628 N N . VAL A 1 84 ? -15.033 -2.537 4.332 1.00 93.69 84 VAL A N 1
ATOM 629 C CA . VAL A 1 84 ? -14.954 -2.144 2.915 1.00 93.69 84 VAL A CA 1
ATOM 630 C C . VAL A 1 84 ? -13.533 -1.733 2.536 1.00 93.69 84 VAL A C 1
ATOM 632 O O . VAL A 1 84 ? -13.011 -2.218 1.533 1.00 93.69 84 VAL A O 1
ATOM 635 N N . LEU A 1 85 ? -12.880 -0.893 3.345 1.00 93.94 85 LEU A N 1
ATOM 636 C CA . LEU A 1 85 ? -11.492 -0.480 3.119 1.00 93.94 85 LEU A CA 1
ATOM 637 C C . LE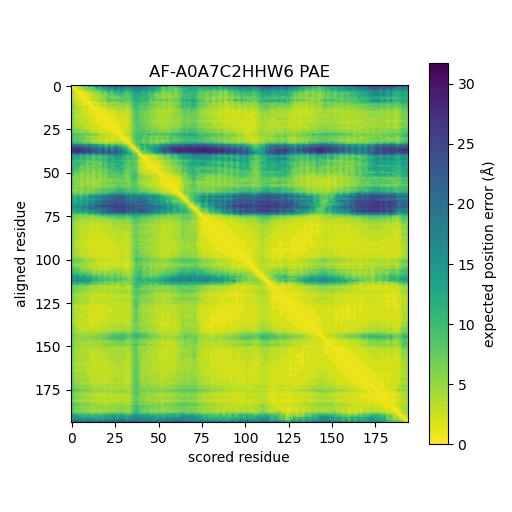U A 1 85 ? -10.549 -1.681 3.102 1.00 93.94 85 LEU A C 1
ATOM 639 O O . LEU A 1 85 ? -9.701 -1.792 2.216 1.00 93.94 85 LEU A O 1
ATOM 643 N N . PHE A 1 86 ? -10.719 -2.603 4.047 1.00 91.56 86 PHE A N 1
ATOM 644 C CA . PHE A 1 86 ? -9.877 -3.783 4.128 1.00 91.56 86 PHE A CA 1
ATOM 645 C C . PHE A 1 86 ? -10.101 -4.738 2.947 1.00 91.56 86 PHE A C 1
ATOM 647 O O . PHE A 1 86 ? -9.143 -5.133 2.282 1.00 91.56 86 PHE A O 1
ATOM 654 N N . ALA A 1 87 ? -11.356 -5.082 2.646 1.00 92.75 87 ALA A N 1
ATOM 655 C CA . ALA A 1 87 ? -11.694 -5.968 1.535 1.00 92.75 87 ALA A CA 1
ATOM 656 C C . ALA A 1 87 ? -11.274 -5.365 0.185 1.00 92.75 87 ALA A C 1
ATOM 658 O O . ALA A 1 87 ? -10.653 -6.046 -0.634 1.00 92.75 87 ALA A O 1
ATOM 659 N N . GLY A 1 88 ? -11.543 -4.072 -0.021 1.00 95.38 88 GLY A N 1
ATOM 660 C CA . GLY A 1 88 ? -11.112 -3.326 -1.201 1.00 95.38 88 GLY A CA 1
ATOM 661 C C . GLY A 1 88 ? -9.590 -3.274 -1.328 1.00 95.38 88 GLY A C 1
ATOM 662 O O . GLY A 1 88 ? -9.058 -3.536 -2.407 1.00 95.38 88 GLY A O 1
ATOM 663 N N . GLY A 1 89 ? -8.880 -3.031 -0.221 1.00 95.06 89 GLY A N 1
ATOM 664 C CA . GLY A 1 89 ? -7.421 -3.101 -0.156 1.00 95.06 89 GLY A CA 1
ATOM 665 C C . GLY A 1 89 ? -6.889 -4.476 -0.563 1.00 95.06 89 GLY A C 1
ATOM 666 O O . GLY A 1 89 ? -5.988 -4.556 -1.395 1.00 95.06 89 GLY A O 1
ATOM 667 N N . LEU A 1 90 ? -7.500 -5.559 -0.073 1.00 94.19 90 LEU A N 1
ATOM 668 C CA . LEU A 1 90 ? -7.093 -6.937 -0.371 1.00 94.19 90 LEU A CA 1
ATOM 669 C C . LEU A 1 90 ? -7.282 -7.302 -1.839 1.00 94.19 90 LEU A C 1
ATOM 671 O O . LEU A 1 90 ? -6.383 -7.883 -2.461 1.00 94.19 90 LEU A O 1
ATOM 675 N N . VAL A 1 91 ? -8.414 -6.908 -2.419 1.00 95.94 91 VAL A N 1
ATOM 676 C CA . VAL A 1 91 ? -8.668 -7.062 -3.854 1.00 95.94 91 VAL A CA 1
ATOM 677 C C . VAL A 1 91 ? -7.660 -6.247 -4.667 1.00 95.94 91 VAL A C 1
ATOM 679 O O . VAL A 1 91 ? -7.053 -6.788 -5.593 1.00 95.94 91 VAL A O 1
ATOM 682 N N . LEU A 1 92 ? -7.427 -4.983 -4.301 1.00 96.50 92 LEU A N 1
ATOM 683 C CA . LEU A 1 92 ? -6.509 -4.090 -5.008 1.00 96.50 92 LEU A CA 1
ATOM 684 C C . LEU A 1 92 ? -5.062 -4.595 -4.956 1.00 96.50 92 LEU A C 1
ATOM 686 O O . LEU A 1 92 ? -4.404 -4.666 -5.995 1.00 96.50 92 LEU A O 1
ATOM 690 N N . GLN A 1 93 ? -4.589 -5.007 -3.776 1.00 95.88 93 GLN A N 1
ATOM 691 C CA . GLN A 1 93 ? -3.259 -5.581 -3.575 1.00 95.88 93 GLN A CA 1
ATOM 692 C C . GLN A 1 93 ? -3.070 -6.814 -4.458 1.00 95.88 93 GLN A C 1
ATOM 694 O O . GLN A 1 93 ? -2.095 -6.911 -5.207 1.00 95.88 93 GLN A O 1
ATOM 699 N N . ARG A 1 94 ? -4.022 -7.754 -4.399 1.00 95.69 94 ARG A N 1
ATOM 700 C CA . ARG A 1 94 ? -3.957 -8.999 -5.166 1.00 95.69 94 ARG A CA 1
ATOM 701 C C . ARG A 1 94 ? -3.988 -8.729 -6.669 1.00 95.69 94 ARG A C 1
ATOM 703 O O . ARG A 1 94 ? -3.183 -9.307 -7.396 1.00 95.69 94 ARG A O 1
ATOM 710 N N . ALA A 1 95 ? -4.874 -7.845 -7.128 1.00 96.62 95 ALA A N 1
ATOM 711 C CA . ALA A 1 95 ? -4.986 -7.475 -8.535 1.00 96.62 95 ALA A CA 1
ATOM 712 C C . ALA A 1 95 ? -3.707 -6.798 -9.050 1.00 96.62 95 ALA A C 1
ATOM 714 O O . ALA A 1 95 ? -3.217 -7.159 -10.119 1.00 96.62 95 ALA A O 1
ATOM 715 N N . ALA A 1 96 ? -3.132 -5.868 -8.284 1.00 96.44 96 ALA A N 1
ATOM 716 C CA . ALA A 1 96 ? -1.911 -5.160 -8.661 1.00 96.44 96 ALA A CA 1
ATOM 717 C C . ALA A 1 96 ? -0.704 -6.101 -8.756 1.00 96.44 96 ALA A C 1
ATOM 719 O O . ALA A 1 96 ? -0.014 -6.131 -9.773 1.00 96.44 96 ALA A O 1
ATOM 720 N N . ILE A 1 97 ? -0.501 -6.939 -7.737 1.00 94.69 97 ILE A N 1
ATOM 721 C CA . ILE A 1 97 ? 0.560 -7.952 -7.731 1.00 94.69 97 ILE A CA 1
ATOM 722 C C . ILE A 1 97 ? 0.394 -8.920 -8.904 1.00 94.69 97 ILE A C 1
ATOM 724 O O . ILE A 1 97 ? 1.370 -9.283 -9.563 1.00 94.69 97 ILE A O 1
ATOM 728 N N . TRP A 1 98 ? -0.838 -9.362 -9.171 1.00 94.19 98 TRP A N 1
ATOM 729 C CA . TRP A 1 98 ? -1.088 -10.297 -10.260 1.00 94.19 98 TRP A CA 1
ATOM 730 C C . TRP A 1 98 ? -0.747 -9.690 -11.621 1.00 94.19 98 TRP A C 1
ATOM 732 O O . TRP A 1 98 ? -0.168 -10.397 -12.445 1.00 94.19 98 TRP A O 1
ATOM 742 N N . ARG A 1 99 ? -1.041 -8.395 -11.812 1.00 95.44 99 ARG A N 1
ATOM 743 C CA . ARG A 1 99 ? -0.709 -7.642 -13.029 1.00 95.44 99 ARG A CA 1
ATOM 744 C C . ARG A 1 99 ? 0.782 -7.387 -13.200 1.00 95.44 99 ARG A C 1
ATOM 746 O O . ARG A 1 99 ? 1.265 -7.501 -14.318 1.00 95.44 99 ARG A O 1
ATOM 753 N N . LEU A 1 100 ? 1.520 -7.121 -12.121 1.00 93.31 100 LEU A N 1
ATOM 754 C CA . LEU A 1 100 ? 2.983 -7.037 -12.195 1.00 93.31 100 LEU A CA 1
ATOM 755 C C . LEU A 1 100 ? 3.618 -8.379 -12.585 1.00 93.31 100 LEU A C 1
ATOM 757 O O . LEU A 1 100 ? 4.596 -8.413 -13.328 1.00 93.31 100 LEU A O 1
ATOM 761 N N . GLY A 1 101 ? 3.079 -9.498 -12.090 1.00 90.69 101 GLY A N 1
ATOM 762 C CA . GLY A 1 101 ? 3.567 -10.829 -12.448 1.00 90.69 101 GLY A CA 1
ATOM 763 C C . GLY A 1 101 ? 5.067 -11.002 -12.134 1.00 90.69 101 GLY A C 1
ATOM 764 O O . GLY A 1 101 ? 5.459 -10.813 -10.978 1.00 90.69 101 GLY A O 1
ATOM 765 N N . PRO A 1 102 ? 5.918 -11.360 -13.120 1.00 88.19 102 PRO A N 1
ATOM 766 C CA . PRO A 1 102 ? 7.371 -11.454 -12.936 1.00 88.19 102 PRO A CA 1
ATOM 767 C C . PRO A 1 102 ? 8.036 -10.142 -12.498 1.00 88.19 102 PRO A C 1
ATOM 769 O O . PRO A 1 102 ? 9.078 -10.190 -11.850 1.00 88.19 102 PRO A O 1
ATOM 772 N N . ALA A 1 103 ? 7.419 -8.994 -12.806 1.00 88.81 103 ALA A N 1
ATOM 773 C CA . ALA A 1 103 ? 7.924 -7.673 -12.445 1.00 88.81 103 ALA A CA 1
ATOM 774 C C . ALA A 1 103 ? 7.635 -7.264 -10.994 1.00 88.81 103 ALA A C 1
ATOM 776 O O . ALA A 1 103 ? 8.034 -6.194 -10.542 1.00 88.81 103 ALA A O 1
ATOM 777 N N . PHE A 1 104 ? 6.926 -8.103 -10.235 1.00 90.62 104 PHE A N 1
ATOM 778 C CA . PHE A 1 104 ? 6.679 -7.827 -8.829 1.00 90.62 104 PHE A CA 1
ATOM 779 C C . PHE A 1 104 ? 7.982 -7.879 -8.026 1.00 90.62 104 PHE A C 1
ATOM 781 O O . PHE A 1 104 ? 8.689 -8.889 -8.017 1.00 90.62 104 PHE A O 1
ATOM 788 N N . ARG A 1 105 ? 8.264 -6.797 -7.299 1.00 87.12 105 ARG A N 1
ATOM 789 C CA . ARG A 1 105 ? 9.410 -6.678 -6.399 1.00 87.12 105 ARG A CA 1
ATOM 790 C C . ARG A 1 105 ? 8.969 -6.057 -5.080 1.00 87.12 105 ARG A C 1
ATOM 792 O O . ARG A 1 105 ? 8.040 -5.253 -5.049 1.00 87.12 105 ARG A O 1
ATOM 799 N N . ILE A 1 106 ? 9.654 -6.416 -3.998 1.00 85.06 106 ILE A N 1
ATOM 800 C CA . ILE A 1 106 ? 9.591 -5.668 -2.737 1.00 85.06 106 ILE A CA 1
ATOM 801 C C . ILE A 1 106 ? 10.887 -4.867 -2.635 1.00 85.06 106 ILE A C 1
ATOM 803 O O . ILE A 1 106 ? 11.956 -5.468 -2.534 1.00 85.06 106 ILE A O 1
ATOM 807 N N . GLY A 1 107 ? 10.766 -3.538 -2.664 1.00 80.06 107 GLY A N 1
ATOM 808 C CA . GLY A 1 107 ? 11.887 -2.598 -2.711 1.00 80.06 107 GLY A CA 1
ATOM 809 C C . GLY A 1 107 ? 12.154 -2.043 -4.115 1.00 80.06 107 GLY A C 1
ATOM 810 O O . GLY A 1 107 ? 11.500 -2.418 -5.088 1.00 80.06 107 GLY A O 1
ATOM 811 N N . ILE A 1 108 ? 13.114 -1.119 -4.204 1.00 76.38 108 ILE A N 1
ATOM 812 C CA . ILE A 1 108 ? 13.530 -0.485 -5.461 1.00 76.38 108 ILE A CA 1
ATOM 813 C C . ILE A 1 108 ? 14.702 -1.279 -6.033 1.00 76.38 108 ILE A C 1
ATOM 815 O O . ILE A 1 108 ? 15.760 -1.345 -5.416 1.00 76.38 108 ILE A O 1
ATOM 819 N N . ASP 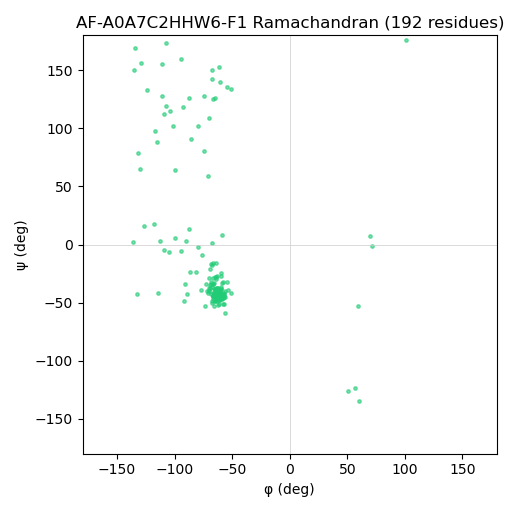A 1 109 ? 14.533 -1.845 -7.228 1.00 78.69 109 ASP A N 1
ATOM 820 C CA . ASP A 1 109 ? 15.631 -2.444 -7.988 1.00 78.69 109 ASP A CA 1
ATOM 821 C C . ASP A 1 109 ? 16.096 -1.479 -9.094 1.00 78.69 109 ASP A C 1
ATOM 823 O O . ASP A 1 109 ? 15.446 -1.414 -10.144 1.00 78.69 109 ASP A O 1
ATOM 827 N N . PRO A 1 110 ? 17.216 -0.751 -8.914 1.00 71.50 110 PRO A N 1
ATOM 828 C CA . PRO A 1 110 ? 17.744 0.146 -9.942 1.00 71.50 110 PRO A CA 1
ATOM 829 C C . PRO A 1 110 ? 18.248 -0.607 -11.183 1.00 71.50 110 PRO A C 1
ATOM 831 O O . PRO A 1 110 ? 18.434 -0.000 -12.233 1.00 71.50 110 PRO A O 1
ATOM 834 N N . THR A 1 111 ? 18.455 -1.925 -11.084 1.00 73.12 111 THR A N 1
ATOM 835 C CA . THR A 1 111 ? 18.939 -2.773 -12.183 1.00 73.12 111 THR A CA 1
ATOM 836 C C . THR A 1 111 ? 17.813 -3.450 -12.967 1.00 73.12 111 THR A C 1
ATOM 838 O O . THR A 1 111 ? 18.079 -4.092 -13.988 1.00 73.12 111 THR A O 1
ATOM 841 N N . SER A 1 112 ? 16.552 -3.320 -12.528 1.00 74.56 112 SER A N 1
ATOM 842 C CA . SER A 1 112 ? 15.415 -3.916 -13.238 1.00 74.56 112 SER A CA 1
ATOM 843 C C . SER A 1 112 ? 15.307 -3.350 -14.659 1.00 74.56 112 SER A C 1
ATOM 845 O O . SER A 1 112 ? 15.491 -2.155 -14.882 1.00 74.56 112 SER A O 1
ATOM 847 N N . ARG A 1 113 ? 14.990 -4.218 -15.631 1.00 75.38 113 ARG A N 1
ATOM 848 C CA . ARG A 1 113 ? 14.752 -3.878 -17.049 1.00 75.38 113 ARG A CA 1
ATOM 849 C C . ARG A 1 113 ? 13.325 -4.203 -17.529 1.00 75.38 113 ARG A C 1
ATOM 851 O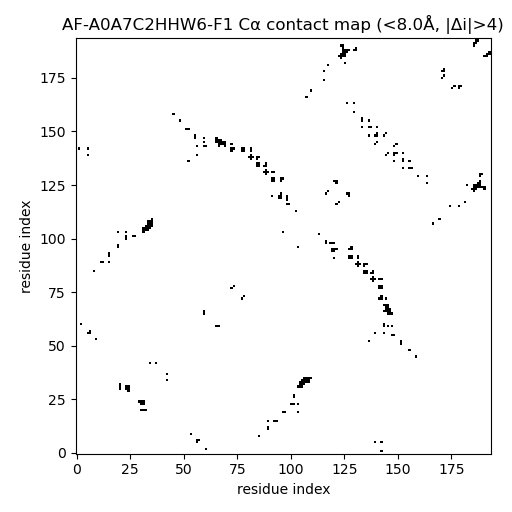 O . ARG A 1 113 ? 13.051 -4.196 -18.721 1.00 75.38 113 ARG A O 1
ATOM 858 N N . GLU A 1 114 ? 12.387 -4.400 -16.604 1.00 82.94 114 GLU A N 1
ATOM 859 C CA . GLU A 1 114 ? 10.975 -4.722 -16.885 1.00 82.94 114 GLU A CA 1
ATOM 860 C C . GLU A 1 114 ? 10.170 -3.588 -17.547 1.00 82.94 114 GLU A C 1
ATOM 862 O O . GLU A 1 114 ? 10.325 -2.417 -17.211 1.00 82.94 114 GLU A O 1
ATOM 867 N N . ALA A 1 115 ? 9.275 -3.911 -18.477 1.00 87.44 115 ALA A N 1
ATOM 868 C CA . ALA A 1 115 ? 8.442 -2.905 -19.134 1.00 87.44 115 ALA A CA 1
ATOM 869 C C . ALA A 1 115 ? 7.534 -2.143 -18.147 1.00 87.44 115 ALA A C 1
ATOM 871 O O . ALA A 1 115 ? 7.119 -2.673 -17.117 1.00 87.44 115 ALA A O 1
ATOM 872 N N . LEU A 1 116 ? 7.184 -0.900 -18.497 1.00 91.69 116 LEU A N 1
ATOM 873 C CA . LEU A 1 116 ? 6.256 -0.084 -17.714 1.00 91.69 116 LEU A CA 1
ATOM 874 C C . LEU A 1 116 ? 4.828 -0.648 -17.813 1.00 91.69 116 LEU A C 1
ATOM 876 O O . LEU A 1 116 ? 4.178 -0.513 -18.855 1.00 91.69 116 LEU A O 1
ATOM 880 N N . VAL A 1 117 ? 4.343 -1.236 -16.717 1.00 94.44 117 VAL A N 1
ATOM 881 C CA . VAL A 1 117 ? 2.973 -1.756 -16.571 1.00 94.44 117 VAL A CA 1
ATOM 882 C C . VAL A 1 117 ? 1.989 -0.599 -16.392 1.00 94.44 117 VAL A C 1
ATOM 884 O O . VAL A 1 117 ? 2.195 0.273 -15.551 1.00 94.44 117 VAL A O 1
ATOM 887 N N . ARG A 1 118 ? 0.929 -0.578 -17.209 1.00 95.44 118 ARG A N 1
ATOM 888 C CA . ARG A 1 118 ? -0.055 0.525 -17.285 1.00 95.44 118 ARG A CA 1
ATOM 889 C C . ARG A 1 118 ? -1.510 0.046 -17.346 1.00 95.44 118 ARG A C 1
ATOM 891 O O . ARG A 1 118 ? -2.418 0.858 -17.479 1.00 95.44 118 ARG A O 1
ATOM 898 N N . ASP A 1 119 ? -1.744 -1.261 -17.277 1.00 94.81 119 ASP A N 1
ATOM 899 C CA . ASP A 1 119 ? -3.061 -1.887 -17.376 1.00 94.81 119 ASP A CA 1
ATOM 900 C C . ASP A 1 119 ? -3.561 -2.417 -16.019 1.00 94.81 119 ASP A C 1
ATOM 902 O O . ASP A 1 119 ? -2.879 -2.380 -14.991 1.00 94.81 119 ASP A O 1
ATOM 906 N N . GLY A 1 120 ? -4.811 -2.888 -15.989 1.00 95.00 120 G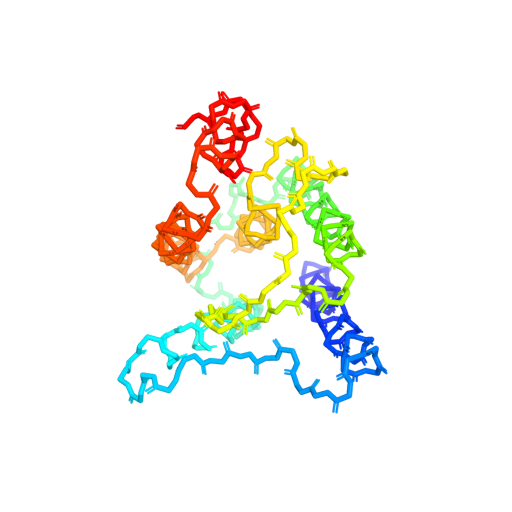LY A N 1
ATOM 907 C CA . GLY A 1 120 ? -5.451 -3.314 -14.744 1.00 95.00 120 GLY A CA 1
ATOM 908 C C . GLY A 1 120 ? -5.532 -2.160 -13.732 1.00 95.00 120 GLY A C 1
ATOM 909 O O . GLY A 1 120 ? -5.894 -1.055 -14.128 1.00 95.00 120 GLY A O 1
ATOM 910 N N . PRO A 1 121 ? -5.201 -2.363 -12.442 1.00 96.25 121 PRO A N 1
ATOM 911 C CA . PRO A 1 121 ? -5.201 -1.286 -11.445 1.00 96.25 121 PRO A CA 1
ATOM 912 C C . PRO A 1 121 ? -4.257 -0.123 -11.777 1.00 96.25 121 PRO A C 1
ATOM 914 O O . PRO A 1 121 ? -4.534 1.013 -11.391 1.00 96.25 121 PRO A O 1
ATOM 917 N N . TYR A 1 122 ? -3.184 -0.389 -12.532 1.00 96.00 122 TYR A N 1
ATOM 918 C CA . TYR A 1 122 ? -2.211 0.628 -12.931 1.00 96.00 122 TYR A CA 1
ATOM 919 C C . TYR A 1 122 ? -2.786 1.641 -13.925 1.00 96.00 122 TYR A C 1
ATOM 921 O O . TYR A 1 122 ? -2.272 2.743 -14.042 1.00 96.00 122 TYR A O 1
ATOM 929 N N . ARG A 1 123 ? -3.919 1.347 -14.578 1.00 95.19 123 ARG A N 1
ATOM 930 C CA . ARG A 1 123 ? -4.597 2.338 -15.431 1.00 95.19 123 ARG A CA 1
ATOM 931 C C . ARG A 1 123 ? -5.191 3.513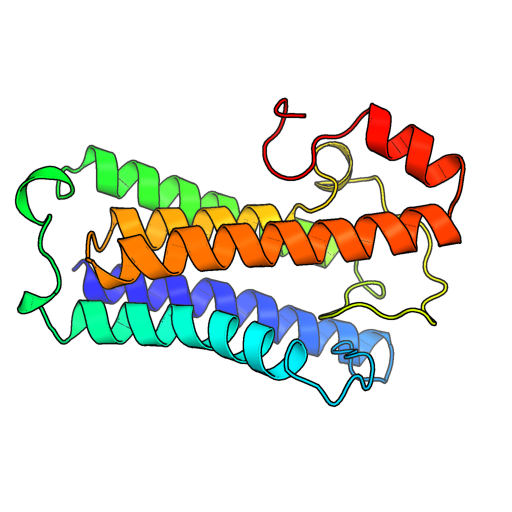 -14.647 1.00 95.19 123 ARG A C 1
ATOM 933 O O . ARG A 1 123 ? -5.539 4.523 -15.242 1.00 95.19 123 ARG A O 1
ATOM 940 N N . TYR A 1 124 ? -5.352 3.353 -13.333 1.00 95.12 124 TYR A N 1
ATOM 941 C CA . TYR A 1 124 ? -5.957 4.347 -12.445 1.00 95.12 124 TYR A CA 1
ATOM 942 C C . TYR A 1 124 ? -4.958 4.910 -11.439 1.00 95.12 124 TYR A C 1
ATOM 944 O O . TYR A 1 124 ? -4.957 6.110 -11.166 1.00 95.12 124 TYR A O 1
ATOM 952 N N . LEU A 1 125 ? -4.120 4.034 -10.879 1.00 96.12 125 LEU A N 1
ATOM 953 C CA . LEU A 1 125 ? -3.201 4.353 -9.795 1.00 96.12 125 LEU A CA 1
ATOM 954 C C . LEU A 1 125 ? -1.771 4.014 -10.197 1.00 96.12 125 LEU A C 1
ATOM 956 O O . LEU A 1 125 ? -1.504 2.895 -10.620 1.00 96.12 125 LEU A O 1
ATOM 960 N N . ARG A 1 126 ? -0.824 4.925 -9.966 1.00 95.31 126 ARG A N 1
ATOM 961 C CA . ARG A 1 126 ? 0.604 4.618 -10.129 1.00 95.31 126 ARG A CA 1
ATOM 962 C C . ARG A 1 126 ? 1.095 3.606 -9.104 1.00 95.31 126 ARG A C 1
ATOM 964 O O . ARG A 1 126 ? 1.930 2.771 -9.437 1.00 95.31 126 ARG A O 1
ATOM 971 N N . HIS A 1 127 ? 0.540 3.651 -7.890 1.00 95.25 127 HIS A N 1
ATOM 972 C CA . HIS A 1 127 ? 0.958 2.797 -6.777 1.00 95.25 127 HIS A CA 1
ATOM 973 C C . HIS A 1 127 ? -0.224 2.083 -6.099 1.00 95.25 127 HIS A C 1
ATOM 975 O O . HIS A 1 127 ? -0.507 2.320 -4.923 1.00 95.25 127 HIS A O 1
ATOM 981 N N . PRO A 1 128 ? -0.930 1.175 -6.796 1.00 96.38 128 PRO A N 1
ATOM 982 C CA . PRO A 1 128 ? -2.104 0.486 -6.253 1.00 96.38 128 PRO A CA 1
ATOM 983 C C . PRO A 1 128 ? -1.773 -0.412 -5.047 1.00 96.38 128 PRO A C 1
ATOM 985 O O . PRO A 1 128 ? -2.594 -0.562 -4.145 1.00 96.38 128 PRO A O 1
ATOM 988 N N . ILE A 1 129 ? -0.556 -0.967 -4.972 1.00 94.19 129 ILE A N 1
ATOM 989 C CA . ILE A 1 129 ? -0.096 -1.722 -3.793 1.00 94.19 129 ILE A CA 1
ATOM 990 C C . ILE A 1 129 ? 0.048 -0.785 -2.585 1.00 94.19 129 ILE A C 1
ATOM 992 O O . ILE A 1 129 ? -0.443 -1.096 -1.504 1.00 94.19 129 ILE A O 1
ATOM 996 N N . TYR A 1 130 ? 0.630 0.400 -2.762 1.00 93.56 130 TYR A N 1
ATOM 997 C CA . TYR A 1 130 ? 0.723 1.394 -1.690 1.00 93.56 130 TYR A CA 1
ATOM 998 C C . TYR A 1 130 ? -0.635 1.942 -1.263 1.00 93.56 130 TYR A C 1
ATOM 1000 O O . TYR A 1 130 ? -0.884 2.068 -0.066 1.00 93.56 130 TYR A O 1
ATOM 1008 N N . ALA A 1 131 ? -1.548 2.160 -2.209 1.00 95.38 131 ALA A N 1
ATOM 1009 C CA . ALA A 1 131 ? -2.934 2.497 -1.901 1.00 95.38 131 ALA A CA 1
ATOM 1010 C C . ALA A 1 131 ? -3.608 1.423 -1.026 1.00 95.38 131 ALA A C 1
ATOM 1012 O O . ALA A 1 131 ? -4.280 1.762 -0.052 1.00 95.38 131 ALA A O 1
ATOM 1013 N N . SER A 1 132 ? -3.369 0.132 -1.304 1.00 94.56 132 SER A N 1
ATOM 1014 C CA . SER A 1 132 ? -3.879 -0.952 -0.450 1.00 94.56 132 SER A CA 1
ATOM 1015 C C . SER A 1 132 ? -3.318 -0.894 0.973 1.00 94.56 132 SER A C 1
ATOM 1017 O O . SER A 1 132 ? -4.059 -1.109 1.927 1.00 94.56 132 SER A O 1
ATOM 1019 N N . PHE A 1 133 ? -2.042 -0.529 1.141 1.00 91.31 133 PHE A N 1
ATOM 1020 C CA . PHE A 1 133 ? -1.427 -0.419 2.466 1.00 91.31 133 PHE A CA 1
ATOM 1021 C C . PHE A 1 133 ? -2.048 0.720 3.267 1.00 91.31 133 PHE A C 1
ATOM 1023 O O . PHE A 1 133 ? -2.409 0.518 4.424 1.00 91.31 133 PHE A O 1
ATOM 1030 N N . ILE A 1 134 ? -2.248 1.883 2.641 1.00 92.88 134 ILE A N 1
ATOM 1031 C CA . ILE A 1 134 ? -2.951 3.013 3.263 1.00 92.88 134 ILE A CA 1
ATOM 1032 C C . ILE A 1 134 ? -4.354 2.575 3.713 1.00 92.88 134 ILE A C 1
ATOM 1034 O O . ILE A 1 134 ? -4.735 2.830 4.855 1.00 92.88 134 ILE A O 1
ATOM 1038 N N . ALA A 1 135 ? -5.090 1.847 2.864 1.00 93.88 135 ALA A N 1
ATOM 1039 C CA . ALA A 1 135 ? -6.409 1.321 3.211 1.00 93.88 135 ALA A CA 1
ATOM 1040 C C . ALA A 1 135 ? -6.371 0.364 4.417 1.00 93.88 135 ALA A C 1
ATOM 1042 O O . ALA A 1 135 ? -7.248 0.443 5.275 1.00 93.88 135 ALA A O 1
ATOM 1043 N N . TYR A 1 136 ? -5.347 -0.491 4.536 1.00 90.88 136 TYR A N 1
ATOM 1044 C CA . TYR A 1 136 ? -5.190 -1.386 5.688 1.00 90.88 136 TYR A CA 1
ATOM 1045 C C . TYR A 1 136 ? -4.914 -0.643 6.994 1.00 90.88 136 TYR A C 1
ATOM 1047 O O . TYR A 1 136 ? -5.526 -0.975 8.009 1.00 90.88 136 TYR A O 1
ATOM 1055 N N . TYR A 1 137 ? -4.030 0.360 6.985 1.00 89.81 137 TYR A N 1
ATOM 1056 C CA . TYR A 1 137 ? -3.762 1.168 8.180 1.00 89.81 137 TYR A CA 1
ATOM 1057 C C . TYR A 1 137 ? -5.010 1.937 8.626 1.00 89.81 137 TYR A C 1
ATOM 1059 O O . TYR A 1 137 ? -5.348 1.917 9.808 1.00 89.81 137 TYR A O 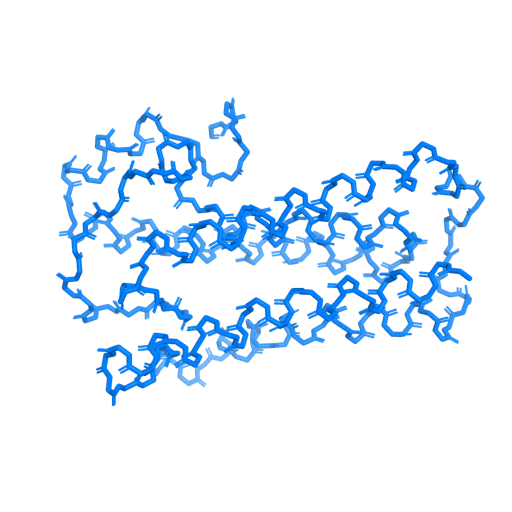1
ATOM 1067 N N . LEU A 1 138 ? -5.743 2.537 7.682 1.00 91.31 138 LEU A N 1
ATOM 1068 C CA . LEU A 1 138 ? -7.003 3.222 7.979 1.00 91.31 138 LEU A CA 1
ATOM 1069 C C . LEU A 1 138 ? -8.066 2.254 8.511 1.00 91.31 138 LEU A C 1
ATOM 1071 O O . LEU A 1 138 ? -8.681 2.531 9.536 1.00 91.31 138 LEU A O 1
ATOM 1075 N N . ALA A 1 139 ? -8.250 1.094 7.872 1.00 90.75 139 ALA A N 1
ATOM 1076 C CA . ALA A 1 139 ? -9.191 0.077 8.337 1.00 90.75 139 ALA A CA 1
ATOM 1077 C C . ALA A 1 139 ? -8.855 -0.412 9.755 1.00 90.75 139 ALA A C 1
ATOM 1079 O O . ALA A 1 139 ? -9.744 -0.532 10.598 1.00 90.75 139 ALA A O 1
ATOM 1080 N N . ALA A 1 140 ? -7.574 -0.665 10.038 1.00 86.75 140 ALA A N 1
ATOM 1081 C CA . ALA A 1 140 ? -7.126 -1.088 11.359 1.00 86.75 140 ALA A CA 1
ATOM 1082 C C . ALA A 1 140 ? -7.364 -0.005 12.418 1.00 86.75 140 ALA A C 1
ATOM 1084 O O . ALA A 1 140 ? -7.862 -0.320 13.498 1.00 86.75 140 ALA A O 1
ATOM 1085 N N . TRP A 1 141 ? -7.089 1.263 12.095 1.00 87.12 141 TRP A N 1
ATOM 1086 C CA . TRP A 1 141 ? -7.343 2.377 1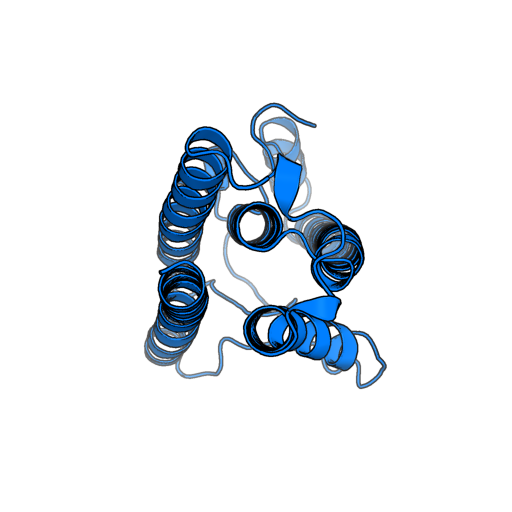3.005 1.00 87.12 141 TRP A CA 1
ATOM 1087 C C . TRP A 1 141 ? -8.837 2.566 13.294 1.00 87.12 141 TRP A C 1
ATOM 1089 O O . TRP A 1 141 ? -9.213 2.745 14.449 1.00 87.12 141 TRP A O 1
ATOM 1099 N N . LEU A 1 142 ? -9.701 2.442 12.280 1.00 87.00 142 LEU A N 1
ATOM 1100 C CA . LEU A 1 142 ? -11.155 2.519 12.459 1.00 87.00 142 LEU A CA 1
ATOM 1101 C C . LEU A 1 142 ? -11.705 1.371 13.320 1.00 87.00 142 LEU A C 1
ATOM 1103 O O . LEU A 1 142 ? -12.587 1.592 14.146 1.00 87.00 142 LEU A O 1
ATOM 1107 N N . LEU A 1 143 ? -11.180 0.149 13.167 1.00 82.00 143 LEU A N 1
ATOM 1108 C CA . LEU A 1 143 ? -11.573 -0.993 14.007 1.00 82.00 143 LEU A CA 1
ATOM 1109 C C . LEU A 1 143 ? -11.015 -0.903 15.429 1.00 82.00 143 LEU A C 1
ATOM 1111 O O . LEU A 1 143 ? -11.627 -1.396 16.381 1.00 82.00 143 LEU A O 1
ATOM 1115 N N . GLN A 1 144 ? -9.819 -0.339 15.567 1.00 80.06 144 GLN A N 1
ATOM 1116 C CA . GLN A 1 144 ? -9.082 -0.247 16.819 1.00 80.06 144 GLN A CA 1
ATOM 1117 C C . GLN A 1 144 ? -8.575 1.181 17.006 1.00 80.06 144 GLN A C 1
ATOM 1119 O O . GLN A 1 144 ? -7.393 1.455 16.791 1.00 80.06 144 GLN A O 1
ATOM 1124 N N . PRO A 1 145 ? -9.458 2.096 17.432 1.00 79.56 145 PRO A N 1
ATOM 1125 C CA . PRO A 1 145 ? -9.138 3.505 17.582 1.00 79.56 145 PRO A CA 1
ATOM 1126 C C . PRO A 1 145 ? -8.261 3.695 18.830 1.00 79.56 145 PRO A C 1
ATOM 1128 O O . PRO A 1 145 ? -8.728 3.993 19.932 1.00 79.56 145 PRO A O 1
ATOM 1131 N N . SER A 1 146 ? -6.968 3.424 18.664 1.00 81.06 146 SER A N 1
ATOM 1132 C CA . SER A 1 146 ? -5.933 3.533 19.688 1.00 81.06 146 SER A CA 1
ATOM 1133 C C . SER A 1 146 ? -4.979 4.672 19.367 1.00 81.06 146 SER A C 1
ATOM 1135 O O . SER A 1 146 ? -4.802 5.049 18.206 1.00 81.06 146 SER A O 1
ATOM 1137 N N . LEU A 1 147 ? -4.335 5.208 20.404 1.00 82.31 147 LEU A N 1
ATOM 1138 C CA . LEU A 1 147 ? -3.296 6.219 20.219 1.00 82.31 147 LEU A CA 1
ATOM 1139 C C . LEU A 1 147 ? -2.147 5.668 19.359 1.00 82.31 147 LEU A C 1
ATOM 1141 O O . LEU A 1 147 ? -1.624 6.373 18.501 1.00 82.31 147 LEU A O 1
ATOM 1145 N N . LEU A 1 148 ? -1.819 4.379 19.518 1.00 83.81 148 LEU A N 1
ATOM 1146 C CA . LEU A 1 148 ? -0.816 3.702 18.694 1.00 83.81 148 LEU A CA 1
ATOM 1147 C C . LEU A 1 148 ? -1.189 3.728 17.211 1.00 83.81 148 LEU A C 1
ATOM 1149 O O . LEU A 1 148 ? -0.338 4.053 16.386 1.00 83.81 148 LEU A O 1
ATOM 1153 N N . PHE A 1 149 ? -2.447 3.437 16.863 1.00 85.12 149 PHE A N 1
ATOM 1154 C CA . PHE A 1 149 ? -2.895 3.536 15.475 1.00 85.12 149 PHE A CA 1
ATOM 1155 C C . PHE A 1 149 ? -2.959 4.981 14.973 1.00 85.12 149 PHE A C 1
ATOM 1157 O O . PHE A 1 149 ? -2.600 5.226 13.820 1.00 85.12 149 PHE A O 1
ATOM 1164 N N . GLY A 1 150 ? -3.323 5.931 15.840 1.00 85.44 150 GLY A N 1
ATOM 1165 C CA . GLY A 1 150 ? -3.296 7.363 15.536 1.00 85.44 150 GLY A CA 1
ATOM 1166 C C . GLY A 1 150 ? -1.894 7.907 15.243 1.00 85.44 150 GLY A C 1
ATOM 1167 O O . GLY A 1 150 ? -1.764 8.851 14.473 1.00 85.44 150 GLY A O 1
ATOM 1168 N N . VAL A 1 151 ? -0.842 7.286 15.788 1.00 87.81 151 VAL A N 1
ATOM 1169 C CA . VAL A 1 151 ? 0.560 7.654 15.519 1.00 87.81 151 VAL A CA 1
ATOM 1170 C C . VAL A 1 151 ? 1.148 6.850 14.356 1.00 87.81 151 VAL A C 1
ATOM 1172 O O . VAL A 1 151 ? 1.742 7.422 13.442 1.00 87.81 151 VAL A O 1
ATOM 1175 N N . VAL A 1 152 ? 0.984 5.523 14.348 1.00 87.44 152 VAL A N 1
ATOM 1176 C CA . VAL A 1 152 ? 1.619 4.662 13.335 1.00 87.44 152 VAL A CA 1
ATOM 1177 C C . VAL A 1 152 ? 1.023 4.875 11.943 1.00 87.44 152 VAL A C 1
ATOM 1179 O O . VAL A 1 152 ? 1.749 4.768 10.959 1.00 87.44 152 VAL A O 1
ATOM 1182 N N . THR A 1 153 ? -0.272 5.199 11.843 1.00 89.44 153 THR A N 1
ATOM 1183 C CA . THR A 1 153 ? -0.955 5.356 10.551 1.00 89.44 153 THR A CA 1
ATOM 1184 C C . THR A 1 153 ? -0.410 6.555 9.768 1.00 89.44 153 THR A C 1
ATOM 1186 O O . THR A 1 153 ? 0.053 6.342 8.646 1.00 89.44 153 THR A O 1
ATOM 1189 N N . PRO A 1 154 ? -0.347 7.786 10.321 1.00 91.19 154 PRO A N 1
ATOM 1190 C CA . PRO A 1 154 ? 0.304 8.908 9.641 1.00 91.19 154 PRO A CA 1
ATOM 1191 C C . PRO A 1 154 ? 1.771 8.642 9.290 1.00 91.19 154 PRO A C 1
ATOM 1193 O O . PRO A 1 154 ? 2.193 8.937 8.173 1.00 91.19 154 PRO A O 1
ATOM 1196 N N . LEU A 1 155 ? 2.547 8.037 10.200 1.00 90.44 155 LEU A N 1
ATOM 1197 C CA . LEU A 1 155 ? 3.955 7.707 9.941 1.00 90.44 155 LEU A CA 1
ATOM 1198 C C . LEU A 1 155 ? 4.111 6.717 8.778 1.00 90.44 155 LEU A C 1
ATOM 1200 O O . LEU A 1 155 ? 4.981 6.895 7.922 1.00 90.44 155 LEU A O 1
ATOM 1204 N N . ALA A 1 156 ? 3.249 5.702 8.711 1.00 88.69 156 ALA A N 1
ATOM 1205 C CA . ALA A 1 156 ? 3.225 4.753 7.608 1.00 88.69 156 ALA A CA 1
ATOM 1206 C C . ALA A 1 156 ? 2.847 5.434 6.284 1.00 88.69 156 ALA A C 1
ATOM 1208 O O . ALA A 1 156 ? 3.516 5.204 5.278 1.00 88.69 156 ALA A O 1
ATOM 1209 N N . VAL A 1 157 ? 1.837 6.313 6.281 1.00 90.44 157 VAL A N 1
ATOM 1210 C CA . VAL A 1 157 ? 1.431 7.081 5.089 1.00 90.44 157 VAL A CA 1
ATOM 1211 C C . VAL A 1 157 ? 2.570 7.975 4.591 1.00 90.44 157 VAL A C 1
ATOM 1213 O O . VAL A 1 157 ? 2.873 7.964 3.398 1.00 90.44 157 VAL A O 1
ATOM 1216 N N . LEU A 1 158 ? 3.257 8.693 5.487 1.00 90.75 158 LEU A N 1
ATOM 1217 C CA . LEU A 1 158 ? 4.416 9.520 5.135 1.00 90.75 158 LEU A CA 1
ATOM 1218 C C . LEU A 1 158 ? 5.556 8.684 4.547 1.00 90.75 158 LEU A C 1
ATOM 1220 O O . LEU A 1 158 ? 6.147 9.059 3.531 1.00 90.75 158 LEU A O 1
ATOM 1224 N N . ARG A 1 159 ? 5.844 7.517 5.138 1.00 87.19 159 ARG A N 1
ATOM 1225 C CA . ARG A 1 159 ? 6.861 6.610 4.598 1.00 87.19 159 ARG A CA 1
ATOM 1226 C C . ARG A 1 159 ? 6.477 6.091 3.216 1.00 87.19 159 ARG A C 1
ATOM 1228 O O . ARG A 1 159 ? 7.326 6.075 2.328 1.00 87.19 159 ARG A O 1
ATOM 1235 N N . ILE A 1 160 ? 5.224 5.678 3.034 1.00 88.94 160 ILE A N 1
ATOM 1236 C CA . ILE A 1 160 ? 4.688 5.224 1.747 1.00 88.94 160 ILE A CA 1
ATOM 1237 C C . ILE A 1 160 ? 4.826 6.331 0.696 1.00 88.94 160 ILE A C 1
ATOM 1239 O O . ILE A 1 160 ? 5.275 6.068 -0.418 1.00 88.94 160 ILE A O 1
ATOM 1243 N N . TYR A 1 161 ? 4.507 7.576 1.055 1.00 90.75 161 TYR A N 1
ATOM 1244 C CA . TYR A 1 161 ? 4.649 8.729 0.170 1.00 90.75 161 TYR A CA 1
ATOM 1245 C C . TYR A 1 161 ? 6.105 8.961 -0.258 1.00 90.75 161 TYR A C 1
ATOM 1247 O O . TYR A 1 161 ? 6.393 9.146 -1.446 1.00 90.75 161 TYR A O 1
ATOM 1255 N N . TYR A 1 162 ? 7.034 8.919 0.699 1.00 89.19 162 TYR A N 1
ATOM 1256 C CA . TYR A 1 162 ? 8.464 9.043 0.422 1.00 89.19 162 TYR A CA 1
ATOM 1257 C C . TYR A 1 162 ? 8.954 7.924 -0.506 1.00 89.19 162 TYR A C 1
ATOM 1259 O O . TYR A 1 162 ? 9.591 8.196 -1.523 1.00 89.19 162 TYR A O 1
ATOM 1267 N N . GLN A 1 163 ? 8.591 6.676 -0.201 1.00 86.88 163 GLN A N 1
ATOM 1268 C CA . GLN A 1 163 ? 8.969 5.507 -0.991 1.00 86.88 163 GLN A CA 1
ATOM 1269 C C . GLN A 1 163 ? 8.434 5.593 -2.425 1.00 86.88 163 GLN A C 1
ATOM 1271 O O . GLN A 1 163 ? 9.187 5.394 -3.377 1.00 86.88 163 GLN A O 1
ATOM 1276 N N . ALA A 1 164 ? 7.160 5.960 -2.583 1.00 90.50 164 ALA A N 1
ATOM 1277 C CA . ALA A 1 164 ? 6.563 6.188 -3.890 1.00 90.50 164 ALA A CA 1
ATOM 1278 C C . ALA A 1 164 ? 7.343 7.255 -4.663 1.00 90.50 164 ALA A C 1
ATOM 1280 O O . ALA A 1 164 ? 7.685 7.036 -5.814 1.00 90.50 164 ALA A O 1
ATOM 1281 N N . THR A 1 165 ? 7.706 8.373 -4.026 1.00 91.00 165 THR A N 1
ATOM 1282 C CA . THR A 1 165 ? 8.470 9.454 -4.673 1.00 91.00 165 THR A CA 1
ATOM 1283 C C . THR A 1 165 ? 9.823 8.973 -5.204 1.00 91.00 165 THR A C 1
ATOM 1285 O O . THR A 1 165 ? 10.211 9.342 -6.314 1.00 91.00 165 THR A O 1
ATOM 1288 N N . LEU A 1 166 ? 10.538 8.135 -4.447 1.00 88.69 166 LEU A N 1
ATOM 1289 C CA . LEU A 1 166 ? 11.789 7.528 -4.911 1.00 88.69 166 LEU A CA 1
ATOM 1290 C C . LEU A 1 166 ? 11.562 6.600 -6.112 1.00 88.69 166 LEU A C 1
ATOM 1292 O O . LEU A 1 166 ? 12.316 6.656 -7.085 1.00 88.69 166 LEU A O 1
ATOM 1296 N N . GLU A 1 167 ? 10.501 5.793 -6.077 1.00 89.38 167 GLU A N 1
ATOM 1297 C CA . GLU A 1 167 ? 10.112 4.940 -7.203 1.00 89.38 167 GLU A CA 1
ATOM 1298 C C . GLU A 1 167 ? 9.749 5.748 -8.444 1.00 89.38 167 GLU A C 1
ATOM 1300 O O . GLU A 1 167 ? 10.218 5.420 -9.529 1.00 89.38 167 GLU A O 1
ATOM 1305 N N . GLU A 1 168 ? 8.981 6.831 -8.309 1.00 92.75 168 GLU A N 1
ATOM 1306 C CA . GLU A 1 168 ? 8.614 7.683 -9.443 1.00 92.75 168 GLU A CA 1
ATOM 1307 C C . GLU A 1 168 ? 9.838 8.363 -10.064 1.00 92.75 168 GLU A C 1
ATOM 1309 O O . GLU A 1 168 ? 9.936 8.439 -11.288 1.00 92.75 168 GLU A O 1
ATOM 1314 N N . ARG A 1 169 ? 10.807 8.807 -9.248 1.00 91.62 169 ARG A N 1
ATOM 1315 C CA . ARG A 1 169 ? 12.081 9.356 -9.745 1.00 91.62 169 ARG A CA 1
ATOM 1316 C C . ARG A 1 169 ? 12.856 8.321 -10.556 1.00 91.62 169 ARG A C 1
ATOM 1318 O O . ARG A 1 169 ? 13.355 8.644 -11.631 1.00 91.62 169 ARG A O 1
ATOM 1325 N N . MET A 1 170 ? 12.919 7.079 -10.076 1.00 88.81 170 MET A N 1
ATOM 1326 C CA . MET A 1 170 ? 13.578 5.988 -10.798 1.00 88.81 170 MET A CA 1
ATOM 1327 C C . MET A 1 170 ? 12.826 5.630 -12.086 1.00 88.81 170 MET A C 1
ATOM 1329 O O . MET A 1 170 ? 13.441 5.518 -13.145 1.00 88.81 170 MET A O 1
ATOM 1333 N N . MET A 1 171 ? 11.496 5.530 -12.029 1.00 91.38 171 MET A N 1
ATOM 1334 C CA . MET A 1 171 ? 10.660 5.278 -13.205 1.00 91.38 171 MET A CA 1
ATOM 1335 C C . MET A 1 171 ? 10.809 6.381 -14.256 1.00 91.38 171 MET A C 1
ATOM 1337 O O . MET A 1 171 ? 10.889 6.078 -15.445 1.00 91.38 171 MET A O 1
ATOM 1341 N N . LEU A 1 172 ? 10.893 7.645 -13.835 1.00 93.69 172 LEU A N 1
ATOM 1342 C CA . LEU A 1 172 ? 11.120 8.777 -14.728 1.00 93.69 172 LEU A CA 1
ATOM 1343 C C . LEU A 1 172 ? 12.516 8.728 -15.355 1.00 93.69 172 LEU A C 1
ATOM 1345 O O . LEU A 1 172 ? 12.629 8.866 -16.569 1.00 93.69 172 LEU A O 1
ATOM 1349 N N . ALA A 1 173 ? 13.562 8.475 -14.563 1.00 91.81 173 ALA A N 1
ATOM 1350 C CA . ALA A 1 173 ? 14.925 8.326 -15.076 1.00 91.81 173 ALA A CA 1
ATOM 1351 C C . ALA A 1 173 ? 15.034 7.185 -16.101 1.00 91.81 173 ALA A C 1
ATOM 1353 O O . ALA A 1 173 ? 15.798 7.263 -17.058 1.00 91.81 173 ALA A O 1
ATOM 1354 N N . ARG A 1 174 ? 14.241 6.129 -15.911 1.00 90.38 174 ARG A N 1
ATOM 1355 C CA . ARG A 1 174 ? 14.309 4.901 -16.698 1.00 90.38 174 ARG A CA 1
ATOM 1356 C C . ARG A 1 174 ? 13.444 4.898 -17.956 1.00 90.38 174 ARG A C 1
ATOM 1358 O O . ARG A 1 174 ? 13.863 4.391 -18.991 1.00 90.38 174 ARG A O 1
ATOM 1365 N N . HIS A 1 175 ? 12.218 5.398 -17.856 1.00 92.31 175 HIS A N 1
ATOM 1366 C CA . HIS A 1 175 ? 11.224 5.355 -18.932 1.00 92.31 175 HIS A CA 1
ATOM 1367 C C . HIS A 1 175 ? 10.958 6.737 -19.550 1.00 92.31 175 HIS A C 1
ATOM 1369 O O . HIS A 1 175 ? 10.204 6.834 -20.521 1.00 92.31 175 HIS A O 1
ATOM 1375 N N . GLY A 1 176 ? 11.554 7.801 -19.002 1.00 94.62 176 GLY A N 1
ATOM 1376 C CA . GLY A 1 176 ? 11.524 9.154 -19.550 1.00 94.62 176 GLY A CA 1
ATOM 1377 C C . GLY A 1 176 ? 10.113 9.634 -19.885 1.00 94.62 176 GLY A C 1
ATOM 1378 O O . GLY A 1 176 ? 9.191 9.577 -19.063 1.00 94.62 176 GLY A O 1
ATOM 1379 N N . ALA A 1 177 ? 9.934 10.069 -21.133 1.00 96.06 177 ALA A N 1
ATOM 1380 C CA . ALA A 1 177 ? 8.676 10.609 -21.641 1.00 96.06 177 ALA A CA 1
ATOM 1381 C C . ALA A 1 177 ? 7.489 9.636 -21.512 1.00 96.06 177 ALA A C 1
ATOM 1383 O O . ALA A 1 177 ? 6.365 10.083 -21.275 1.00 96.06 177 ALA A O 1
ATOM 1384 N N . ALA A 1 178 ? 7.719 8.321 -21.614 1.00 95.31 178 ALA A N 1
ATOM 1385 C CA . ALA A 1 178 ? 6.651 7.328 -21.497 1.00 95.31 178 ALA A CA 1
ATOM 1386 C C . ALA A 1 178 ? 6.056 7.299 -20.081 1.00 95.31 178 ALA A C 1
ATOM 1388 O O . ALA A 1 178 ? 4.834 7.247 -19.924 1.00 95.31 178 ALA A O 1
ATOM 1389 N N . TYR A 1 179 ? 6.905 7.390 -19.051 1.00 95.81 179 TYR A N 1
ATOM 1390 C CA . TYR A 1 179 ? 6.435 7.489 -17.670 1.00 95.81 179 TYR A CA 1
ATOM 1391 C C . TYR A 1 179 ? 5.820 8.855 -17.373 1.00 95.81 179 TYR A C 1
ATOM 1393 O O . TYR A 1 179 ? 4.772 8.917 -16.739 1.00 95.81 179 TYR A O 1
ATOM 1401 N N . ALA A 1 180 ? 6.403 9.942 -17.887 1.00 96.19 180 ALA A N 1
ATOM 1402 C CA . ALA A 1 180 ? 5.827 11.277 -17.728 1.00 96.19 180 ALA A CA 1
ATOM 1403 C C . ALA A 1 180 ? 4.406 11.370 -18.321 1.00 96.19 180 ALA A C 1
ATOM 1405 O O . ALA A 1 180 ? 3.506 11.919 -17.689 1.00 96.19 180 ALA A O 1
ATOM 1406 N N . ALA A 1 181 ? 4.173 10.792 -19.505 1.00 96.19 181 ALA A N 1
ATOM 1407 C CA . ALA A 1 181 ? 2.844 10.735 -20.119 1.00 96.19 181 ALA A CA 1
ATOM 1408 C C . ALA A 1 181 ? 1.851 9.901 -19.297 1.00 96.19 181 ALA A C 1
ATOM 1410 O O . ALA A 1 181 ? 0.707 10.309 -19.096 1.00 96.19 181 ALA A O 1
ATOM 1411 N N . TYR A 1 182 ? 2.305 8.764 -18.775 1.00 95.69 182 TYR A N 1
ATOM 1412 C CA . TYR A 1 182 ? 1.521 7.927 -17.873 1.00 95.69 182 TYR A CA 1
ATOM 1413 C C . TYR A 1 182 ? 1.164 8.650 -16.563 1.00 95.69 182 TYR A C 1
ATOM 1415 O O . TYR A 1 182 ? 0.011 8.627 -16.134 1.00 95.69 182 TYR A O 1
ATOM 1423 N N . ALA A 1 183 ? 2.115 9.362 -15.956 1.00 94.38 183 ALA A N 1
ATOM 1424 C CA . ALA A 1 183 ? 1.897 10.088 -14.710 1.00 94.38 183 ALA A CA 1
ATOM 1425 C C . ALA A 1 183 ? 0.889 11.242 -14.850 1.00 94.38 183 ALA A C 1
ATOM 1427 O O . ALA A 1 183 ? 0.174 11.541 -13.900 1.00 94.38 183 ALA A O 1
ATOM 1428 N N . ARG A 1 184 ? 0.758 11.844 -16.039 1.00 93.38 184 ARG A N 1
ATOM 1429 C CA . ARG A 1 184 ? -0.250 12.890 -16.298 1.00 93.38 184 ARG A CA 1
ATOM 1430 C C . ARG A 1 184 ? -1.695 12.388 -16.316 1.00 93.38 184 ARG A C 1
ATOM 1432 O O . ARG A 1 184 ? -2.606 13.190 -16.178 1.00 93.38 184 ARG A O 1
ATOM 1439 N N . THR A 1 185 ? -1.915 11.093 -16.528 1.00 92.62 185 THR A N 1
ATOM 1440 C CA . THR A 1 185 ? -3.261 10.513 -16.717 1.00 92.62 185 THR A CA 1
ATOM 1441 C C . THR A 1 185 ? -3.689 9.601 -15.573 1.00 92.62 185 THR A C 1
ATOM 1443 O O . THR A 1 185 ? -4.763 9.008 -15.618 1.00 92.62 185 THR A O 1
ATOM 1446 N N . THR A 1 186 ? -2.861 9.487 -14.537 1.00 93.00 186 THR A N 1
ATOM 1447 C CA . THR A 1 186 ? -3.085 8.588 -13.404 1.00 93.00 186 THR A CA 1
ATOM 1448 C C . THR A 1 186 ? -2.951 9.330 -12.086 1.00 93.00 186 THR A C 1
ATOM 1450 O O . THR A 1 186 ? -2.273 10.353 -12.002 1.00 93.00 186 THR A O 1
ATOM 1453 N N . SER A 1 187 ? -3.576 8.809 -11.036 1.00 93.81 187 SER A N 1
ATOM 1454 C CA . SER A 1 187 ? -3.404 9.323 -9.675 1.00 93.81 187 SER A CA 1
ATOM 1455 C C . SER A 1 187 ? -2.325 8.533 -8.937 1.00 93.81 187 SER A C 1
ATOM 1457 O O . SER A 1 187 ? -1.999 7.405 -9.312 1.00 93.81 187 SER A O 1
ATOM 1459 N N . ARG A 1 188 ? -1.743 9.094 -7.870 1.00 91.25 188 ARG A N 1
ATOM 1460 C CA . ARG A 1 188 ? -0.683 8.390 -7.127 1.00 91.25 188 ARG A CA 1
ATOM 1461 C C . ARG A 1 188 ? -1.242 7.240 -6.277 1.00 91.25 188 ARG A C 1
ATOM 1463 O O . ARG A 1 188 ? -0.787 6.105 -6.424 1.00 91.25 188 ARG A O 1
ATOM 1470 N N . PHE A 1 189 ? -2.239 7.530 -5.433 1.00 88.38 189 PHE A N 1
ATOM 1471 C CA . PHE A 1 189 ? -2.796 6.579 -4.453 1.00 88.38 189 PHE A CA 1
ATOM 1472 C C . PHE A 1 189 ? -4.324 6.519 -4.429 1.00 88.38 189 PHE A C 1
ATOM 1474 O O . PHE A 1 189 ? -4.886 5.433 -4.342 1.00 88.38 189 PHE A O 1
ATOM 1481 N N . ILE A 1 190 ? -4.995 7.670 -4.495 1.00 81.50 190 ILE A N 1
ATOM 1482 C CA . ILE A 1 190 ? -6.456 7.764 -4.471 1.00 81.50 190 ILE A CA 1
ATOM 1483 C C . ILE A 1 190 ? -6.897 8.216 -5.860 1.00 81.50 190 ILE A C 1
ATOM 1485 O O . ILE A 1 190 ? -6.357 9.212 -6.344 1.00 81.50 190 ILE A O 1
ATOM 1489 N N . PRO A 1 191 ? -7.836 7.515 -6.517 1.00 68.25 191 PRO A N 1
ATOM 1490 C CA . PRO A 1 191 ? -8.337 7.951 -7.812 1.00 68.25 191 PRO A CA 1
ATOM 1491 C C . PRO A 1 191 ? -8.840 9.395 -7.733 1.00 68.25 191 PRO A C 1
ATOM 1493 O O . PRO A 1 191 ? -9.543 9.750 -6.789 1.00 68.25 191 PRO A O 1
ATOM 1496 N N . PHE A 1 192 ? -8.486 10.209 -8.727 1.00 62.97 192 PHE A N 1
ATOM 1497 C CA . PHE A 1 192 ? -8.916 11.607 -8.866 1.00 62.97 192 PHE A CA 1
ATOM 1498 C C . PHE A 1 192 ? -8.328 12.593 -7.838 1.00 62.97 192 PHE A C 1
ATOM 1500 O O . PHE A 1 192 ? -8.699 13.764 -7.846 1.00 62.97 192 PHE A O 1
ATOM 1507 N N . VAL A 1 193 ? -7.372 12.157 -7.007 1.00 66.94 193 VAL A N 1
ATOM 1508 C CA . VAL A 1 193 ? -6.545 13.032 -6.158 1.00 66.94 193 VAL A CA 1
ATOM 1509 C C . VAL A 1 193 ? -5.129 13.063 -6.745 1.00 66.94 193 VAL A C 1
ATOM 1511 O O . VAL A 1 193 ? -4.501 12.009 -6.899 1.00 66.94 193 VAL A O 1
ATOM 1514 N N . TRP A 1 194 ? -4.672 14.254 -7.142 1.00 50.91 194 TRP A N 1
ATOM 1515 C CA . TRP A 1 194 ? -3.448 14.463 -7.931 1.00 50.91 194 TRP A CA 1
ATOM 1516 C C . TRP A 1 194 ? -2.191 14.587 -7.072 1.00 50.91 194 TRP A C 1
ATOM 1518 O O . TRP A 1 194 ? -2.220 15.360 -6.090 1.00 50.91 194 TRP A O 1
#

Nearest PDB struc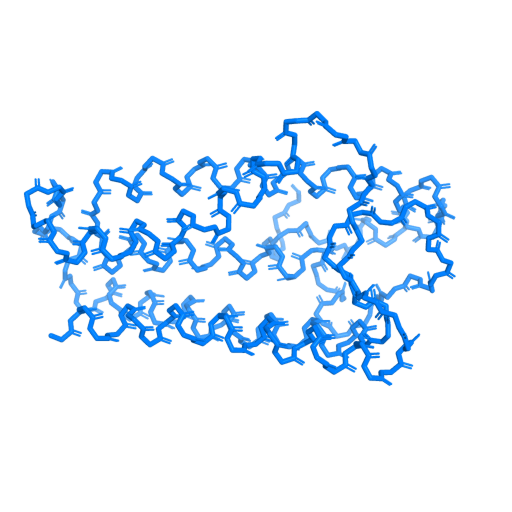tures (foldseek):
  4a2n-assembly1_B  TM=7.514E-01  e=1.138E-04  Methanosarcina acetivorans
  5v7p-assembly1_A  TM=7.248E-01  e=1.659E-04  Tribolium castaneum
  7c83-assembly1_A  TM=8.008E-01  e=1.096E-02  Pseudomonadota bacterium
  7bw1-assembly1_A  TM=5.226E-01  e=9.973E-03  Homo sapiens
  9brt-assembly1_b  TM=2.381E-01  e=7.620E+00  Mus musculus

Solvent-accessible surface area (backbone atoms only — not comparable to full-atom values): 10526 Å² total; per-residue (Å²): 111,70,60,59,55,51,51,52,50,52,46,52,57,49,52,51,52,53,50,47,48,56,50,28,24,70,71,66,77,44,76,34,68,32,71,60,91,57,91,61,65,61,58,60,50,54,52,48,53,66,52,40,53,57,51,50,52,50,47,57,60,76,40,67,88,51,35,87,45,56,88,78,46,69,42,71,65,39,47,50,52,19,51,50,33,35,53,51,16,52,52,40,30,51,51,34,49,60,69,42,40,76,67,42,60,48,65,62,58,92,81,67,84,71,80,88,80,53,60,78,56,39,52,43,15,75,34,37,51,59,30,17,50,51,28,41,43,53,18,48,26,37,70,46,44,20,58,64,39,68,51,50,38,58,53,50,49,52,49,50,52,53,51,49,53,56,49,50,52,51,43,36,75,71,47,39,69,62,39,52,58,50,56,75,71,35,14,54,54,48,79,92,44,126

Foldseek 3Di:
DLLVVLVVLLCLVVVLVVVLQVQLCVVQVDGLADADPPVDDLVCVVVCLNVLSVVVSVCLVVPVVQQPPPPPLPDPVLLVLLVCLSVVLSVLLNQVSVQCRNVRHNYDDLPDPDDDRCDDSNVAAVCSNLLSVLSNLSSSCSSRVGVSSVPSSVVSNVSSVVRLVVVLVSCCVNVPPVSVVSPVRYHHRDGPDD

Radius of gyration: 17.39 Å; Cα contacts (8 Å, |Δi|>4): 197; chains: 1; bounding box: 45×34×50 Å

pLDDT: mean 83.5, std 11.85, range [46.47, 96.62]

Sequence (194 aa):
MVPAIALLFAFGFYAVTVSAVRRTRRLIGRSPIVFVPSGGVEMKLSAALMLAFPAVLVASTLLPEVRWFRPVMQSPAFTAVAAVLFAGGLVLQRAAIWRLGPAFRIGIDPTSREALVRDGPYRYLRHPIYASFIAYYLAAWLLQPSLLFGVVTPLAVLRIYYQATLEERMMLARHGAAYAAYARTTSRFIPFVW

Mean predicted aligned error: 6.41 Å

Secondary structure (DSSP, 8-state):
-HHHHHHHHHHHHHHHHHHHHHHHHHHHSS-SB------SSHHHHHHHHHHHHHHHHHHHHH-GGG-TTHHHH-SHHHHHHHHHHHHHHHHHHHHHHHHHGGG--BS--TT-------SGGGGTBS-HHHHHHHHHHHHHHHHS--HHHHHHHHHHHHHHHHHHHHHHHHHHHHHTHHHHHHHTTSBSSSTT--